Protein AF-A0A943ILW8-F1 (afdb_monomer_lite)

Sequence (195 aa):
MGNTMMNASYQVGTMAVWLGTFADPEEFYRYVQTCYCTLDEAELDPEYIFSPAEFEERLHKLFRPENGERPEEATLRRAFRTQYNAFEYDFGLLFDEDFAVCDYCMEPTEDLSLLLEEWPELLEPVRRLVQEQNFQEPVNCIFAVPSCMYTGPVRISNPQGGTLWFVGNMKEGAFSDSVAEDYNIKSAELAETAE

Radius of gyration: 16.6 Å; chains: 1; bounding box: 39×43×42 Å

Foldseek 3Di:
DPDQLFQKDFAFQKKWKKFKAFQDVLQVCLQADKAFEDPDPVPDDPRHYDHPVVLVVVVVVLLDPVCCPRSLSQLQVLLSDGMHHSVCSLLRADFDSVLKDKFFDNDFAPQCCRGCVVPPVCRVFVVVLCVVLVPDGGGGMMIMQASIFGRGPDQWDDGPRIIMGRSGMTGDRPSGDPVRSVRRVCSSVSSVPRD

pLDDT: mean 91.29, std 9.56, range [36.31, 98.5]

Secondary structure (DSSP, 8-state):
-----SSEEEEEEEEEEEEEEES-HHHHHHHHSEEEE-S-GGG-BTTTEE-HHHHHHHHHHHS-GGGTT-TTHHHHHHHTTSEEEHHHHHHT----GGG-EEEEEEEEES-HHHHSSS-GGGHHHHHHHHHHTT----EEEEEEEEEEEE--S--EE--TTEEEEEEEEEE--SS--HHHHHHHHHHHHHHHH--

Structure (mmCIF, N/CA/C/O backbone):
data_AF-A0A943ILW8-F1
#
_entry.id   AF-A0A943ILW8-F1
#
loop_
_atom_site.group_PDB
_atom_site.id
_atom_site.type_symbol
_atom_site.label_atom_id
_atom_site.label_alt_id
_atom_site.label_comp_id
_atom_site.label_asym_id
_atom_site.label_entity_id
_atom_site.label_seq_id
_atom_site.pdbx_PDB_ins_code
_atom_site.Cartn_x
_atom_site.Cartn_y
_atom_site.Cartn_z
_atom_site.occupancy
_atom_site.B_iso_or_equiv
_atom_site.auth_seq_id
_atom_site.auth_comp_id
_atom_site.auth_asym_id
_atom_site.auth_atom_id
_atom_site.pdbx_PDB_model_num
ATOM 1 N N . MET A 1 1 ? 7.146 27.010 -3.677 1.00 40.19 1 MET A N 1
ATOM 2 C CA . MET A 1 1 ? 5.795 26.505 -3.361 1.0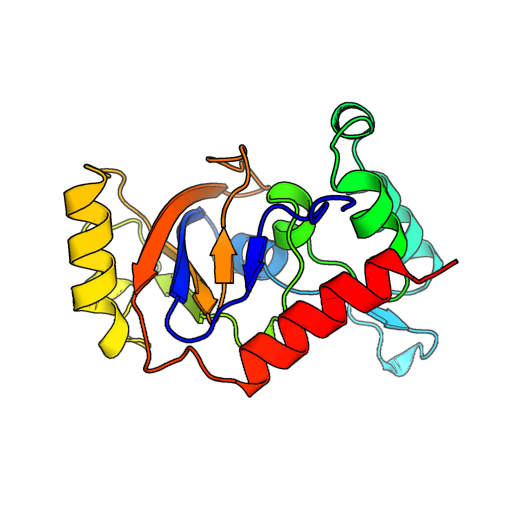0 40.19 1 MET A CA 1
ATOM 3 C C . MET A 1 1 ? 5.225 25.874 -4.623 1.00 40.19 1 MET A C 1
ATOM 5 O O . MET A 1 1 ? 4.441 26.502 -5.319 1.00 40.19 1 MET A O 1
ATOM 9 N N . GLY A 1 2 ? 5.704 24.678 -4.957 1.00 36.31 2 GLY A N 1
ATOM 10 C CA . GLY A 1 2 ? 4.935 23.694 -5.711 1.00 36.31 2 GLY A CA 1
ATOM 11 C C . GLY A 1 2 ? 4.593 22.636 -4.676 1.00 36.31 2 GLY A C 1
ATOM 12 O O . GLY A 1 2 ? 5.504 22.143 -4.018 1.00 36.31 2 GLY A O 1
ATOM 13 N N . ASN A 1 3 ? 3.306 22.464 -4.400 1.00 42.25 3 ASN A N 1
ATOM 14 C CA . ASN A 1 3 ? 2.816 21.505 -3.420 1.00 42.25 3 ASN A CA 1
ATOM 15 C C . ASN A 1 3 ? 3.283 20.099 -3.802 1.00 42.25 3 ASN A C 1
ATOM 17 O O . ASN A 1 3 ? 3.280 19.763 -4.984 1.00 42.25 3 ASN A O 1
ATOM 21 N N . THR A 1 4 ? 3.630 19.319 -2.786 1.00 50.22 4 THR A N 1
ATOM 22 C CA . THR A 1 4 ? 3.784 17.864 -2.797 1.00 50.22 4 THR A CA 1
ATOM 23 C C . THR A 1 4 ? 2.802 17.237 -3.795 1.00 50.22 4 THR A C 1
ATOM 25 O O . THR A 1 4 ? 1.593 17.401 -3.627 1.00 50.22 4 THR A O 1
ATOM 28 N N . MET A 1 5 ? 3.294 16.597 -4.865 1.00 72.31 5 MET A N 1
ATOM 29 C CA . MET A 1 5 ? 2.425 15.983 -5.889 1.00 72.31 5 MET A CA 1
ATOM 30 C C . MET A 1 5 ? 2.021 14.544 -5.555 1.00 72.31 5 MET A C 1
ATOM 32 O O . MET A 1 5 ? 1.288 13.941 -6.325 1.00 72.31 5 MET A O 1
ATOM 36 N N . MET A 1 6 ? 2.465 14.002 -4.421 1.00 88.12 6 MET A N 1
ATOM 37 C CA . MET A 1 6 ? 2.035 12.690 -3.935 1.00 88.12 6 MET A CA 1
ATOM 38 C C . MET A 1 6 ? 0.868 12.829 -2.958 1.00 88.12 6 MET A C 1
ATOM 40 O O . MET A 1 6 ? 0.769 13.803 -2.210 1.00 88.12 6 MET A O 1
ATOM 44 N N . ASN A 1 7 ? 0.020 11.808 -2.905 1.00 92.69 7 ASN A N 1
ATOM 45 C CA . ASN A 1 7 ? -1.138 11.719 -2.017 1.00 92.69 7 ASN A CA 1
ATOM 46 C C . ASN A 1 7 ? -0.762 11.354 -0.567 1.00 92.69 7 ASN A C 1
ATOM 48 O O . ASN A 1 7 ? -1.547 10.722 0.144 1.00 92.69 7 ASN A O 1
ATOM 52 N N . ALA A 1 8 ? 0.436 11.728 -0.118 1.00 92.12 8 ALA A N 1
ATOM 53 C CA . ALA A 1 8 ? 0.937 11.428 1.212 1.00 92.12 8 ALA A CA 1
ATOM 54 C C . ALA A 1 8 ? 1.773 12.579 1.784 1.00 92.12 8 ALA A C 1
ATOM 56 O O . ALA A 1 8 ? 2.459 13.310 1.071 1.00 92.12 8 ALA A O 1
ATOM 57 N N . SER A 1 9 ? 1.708 12.718 3.105 1.00 90.81 9 SER A N 1
ATOM 58 C CA . SER A 1 9 ? 2.603 13.543 3.912 1.00 90.81 9 SER A CA 1
ATOM 59 C C . SER A 1 9 ? 3.332 12.623 4.879 1.00 90.81 9 SER A C 1
ATOM 61 O O . SER A 1 9 ? 2.693 12.024 5.741 1.00 90.81 9 SER A O 1
ATOM 63 N N . TYR A 1 10 ? 4.650 12.518 4.757 1.00 90.00 10 TYR A N 1
ATOM 64 C CA . TYR A 1 10 ? 5.441 11.638 5.613 1.00 90.00 10 TYR A CA 1
ATOM 65 C C . TYR A 1 10 ? 5.810 12.351 6.906 1.00 90.00 10 TYR A C 1
ATOM 67 O O . TYR A 1 10 ? 6.309 13.476 6.879 1.00 90.00 10 TYR A O 1
ATOM 75 N N . GLN A 1 11 ? 5.466 11.726 8.027 1.00 87.25 11 GLN A N 1
ATOM 76 C CA . GLN A 1 11 ? 5.709 12.270 9.354 1.00 87.25 11 GLN A CA 1
ATOM 77 C C . GLN A 1 11 ? 5.788 11.146 10.386 1.00 87.25 11 GLN A C 1
ATOM 79 O O . GLN A 1 11 ? 4.849 10.356 10.519 1.00 87.25 11 GLN A O 1
ATOM 84 N N . VAL A 1 12 ? 6.850 11.137 11.193 1.00 90.19 12 VAL A N 1
ATOM 85 C CA . VAL A 1 12 ? 6.952 10.235 12.354 1.00 90.19 12 VAL A CA 1
ATOM 86 C C . VAL A 1 12 ? 5.743 10.377 13.276 1.00 90.19 12 VAL A C 1
ATOM 88 O O . VAL A 1 12 ? 5.254 11.475 13.560 1.00 90.19 12 VAL A O 1
ATOM 91 N N . GLY A 1 13 ? 5.287 9.246 13.806 1.00 90.88 13 GLY A N 1
ATOM 92 C CA . GLY A 1 13 ? 4.161 9.201 14.730 1.00 90.88 13 GLY A CA 1
ATOM 93 C C . GLY A 1 13 ? 2.798 9.107 14.039 1.00 90.88 13 GLY A C 1
ATOM 94 O O . GLY A 1 13 ? 1.774 9.236 14.718 1.00 90.88 13 GLY A O 1
ATOM 95 N N . THR A 1 14 ? 2.766 8.950 12.711 1.00 93.06 14 THR A N 1
ATOM 96 C CA . THR A 1 14 ? 1.539 8.811 11.917 1.00 93.06 14 THR A CA 1
ATOM 97 C C . THR A 1 14 ? 1.567 7.542 11.084 1.00 93.06 14 THR A C 1
ATOM 99 O O . THR A 1 14 ? 2.605 7.178 10.548 1.00 93.06 14 THR A O 1
ATOM 102 N N . MET A 1 15 ? 0.422 6.879 10.968 1.00 95.62 15 MET A N 1
ATOM 103 C CA . MET A 1 15 ? 0.255 5.684 10.150 1.00 95.62 15 MET A CA 1
ATOM 104 C C . MET A 1 15 ? -1.041 5.785 9.353 1.00 95.62 15 MET A C 1
ATOM 106 O O . MET A 1 15 ? -2.095 6.112 9.909 1.00 95.62 15 MET A O 1
ATOM 110 N N . ALA A 1 16 ? -0.965 5.480 8.063 1.00 97.25 16 ALA A N 1
ATOM 111 C CA . ALA A 1 16 ? -2.114 5.358 7.180 1.00 97.25 16 ALA A CA 1
ATOM 112 C C . ALA A 1 16 ? -2.554 3.891 7.134 1.00 97.25 16 ALA A C 1
ATOM 114 O O . ALA A 1 16 ? -1.708 3.010 6.996 1.00 97.25 16 ALA A O 1
ATOM 115 N N . VAL A 1 17 ? -3.856 3.629 7.278 1.00 98.12 17 VAL A N 1
ATOM 116 C CA . VAL A 1 17 ? -4.403 2.272 7.419 1.00 98.12 17 VAL A CA 1
ATOM 117 C C . VAL A 1 17 ? -5.431 1.981 6.337 1.00 98.12 17 VAL A C 1
ATOM 119 O O . VAL A 1 17 ? -6.395 2.731 6.138 1.00 98.12 17 VAL A O 1
ATOM 122 N N . TRP A 1 18 ? -5.251 0.828 5.708 1.00 98.50 18 TRP A N 1
ATOM 123 C CA . TRP A 1 18 ? -6.174 0.217 4.778 1.00 98.50 18 TRP A CA 1
ATOM 124 C C . TRP A 1 18 ? -6.614 -1.146 5.295 1.00 98.50 18 TRP A C 1
ATOM 126 O O . TRP A 1 18 ? -5.797 -1.934 5.764 1.00 98.50 18 TRP A O 1
ATOM 136 N N . LEU A 1 19 ? -7.905 -1.432 5.179 1.00 98.44 19 LEU A N 1
ATOM 137 C CA . LEU A 1 19 ? -8.467 -2.753 5.449 1.00 98.44 19 LEU A CA 1
ATOM 138 C C . LEU A 1 19 ? -9.114 -3.275 4.176 1.00 98.44 19 LEU A C 1
ATOM 140 O O . LEU A 1 19 ? -9.544 -2.480 3.340 1.00 98.44 19 LEU A O 1
ATOM 144 N N . GLY A 1 20 ? -9.189 -4.588 4.010 1.00 97.94 20 GLY A N 1
ATOM 145 C CA . GLY A 1 20 ? -9.725 -5.162 2.786 1.00 97.94 20 GLY A CA 1
ATOM 146 C C . GLY A 1 20 ? -10.279 -6.559 2.917 1.00 97.94 20 GLY A C 1
ATOM 147 O O . GLY A 1 20 ? -10.207 -7.206 3.962 1.00 97.94 20 GLY A O 1
ATOM 148 N N . THR A 1 21 ? -10.835 -6.994 1.797 1.00 97.88 21 THR A N 1
ATOM 149 C CA . THR A 1 21 ? -11.393 -8.322 1.606 1.00 97.88 21 THR A CA 1
ATOM 150 C C . THR A 1 21 ? -10.815 -8.894 0.323 1.00 97.88 21 THR A C 1
ATOM 152 O O . THR A 1 21 ? -11.085 -8.362 -0.753 1.00 97.88 21 THR A O 1
ATOM 155 N N . PHE A 1 22 ? -10.047 -9.973 0.428 1.00 97.75 22 PHE A N 1
ATOM 156 C CA . PHE A 1 22 ? -9.533 -10.737 -0.709 1.00 97.75 22 PHE A CA 1
ATOM 157 C C . PHE A 1 22 ? -9.963 -12.193 -0.593 1.00 97.75 22 PHE A C 1
ATOM 159 O O . PHE A 1 22 ? -10.031 -12.733 0.505 1.00 97.75 22 PHE A O 1
ATOM 166 N N . ALA A 1 23 ? -10.285 -12.834 -1.714 1.00 94.38 23 ALA A N 1
ATOM 167 C CA . ALA A 1 23 ? -10.649 -14.252 -1.700 1.00 94.38 23 ALA A CA 1
ATOM 168 C C . ALA A 1 23 ? -9.429 -15.168 -1.498 1.00 94.38 23 ALA A C 1
ATOM 170 O O . ALA A 1 23 ? -9.563 -16.260 -0.946 1.00 94.38 23 ALA A O 1
ATOM 171 N N . ASP A 1 24 ? -8.265 -14.719 -1.963 1.00 94.88 24 ASP A N 1
ATOM 172 C CA . ASP A 1 24 ? -7.006 -15.452 -1.943 1.00 94.88 24 ASP A CA 1
ATOM 173 C C . ASP A 1 24 ? -5.902 -14.563 -1.337 1.00 94.88 24 ASP A C 1
ATOM 175 O O . ASP A 1 24 ? -5.701 -13.442 -1.829 1.00 94.88 24 ASP A O 1
ATOM 179 N N . PRO A 1 25 ? -5.175 -15.019 -0.295 1.00 95.00 25 PRO A N 1
ATOM 180 C CA . PRO A 1 25 ? -4.031 -14.282 0.239 1.00 95.00 25 PRO A CA 1
ATOM 181 C C . PRO A 1 25 ? -2.989 -13.947 -0.831 1.00 95.00 25 PRO A C 1
ATOM 183 O O . PRO A 1 25 ? -2.403 -12.867 -0.789 1.00 95.00 25 PRO A O 1
ATOM 186 N N . GLU A 1 26 ? -2.765 -14.823 -1.815 1.00 94.62 26 GLU A N 1
ATOM 187 C CA . GLU A 1 26 ? -1.774 -14.578 -2.867 1.00 94.62 26 GLU A CA 1
ATOM 188 C C . GLU A 1 26 ? -2.155 -13.378 -3.745 1.00 94.62 26 GLU A C 1
ATOM 190 O O . GLU A 1 26 ? -1.282 -12.639 -4.199 1.00 94.62 26 GLU A O 1
ATOM 195 N N . GLU A 1 27 ? -3.451 -13.141 -3.977 1.00 95.12 27 GLU A N 1
ATOM 196 C CA . GLU A 1 27 ? -3.917 -11.964 -4.719 1.00 95.12 27 GLU A CA 1
ATOM 197 C C . GLU A 1 27 ? -3.699 -10.672 -3.921 1.00 95.12 27 GLU A C 1
ATOM 199 O O . GLU A 1 27 ? -3.313 -9.655 -4.505 1.00 95.12 27 GLU A O 1
ATOM 204 N N . PHE A 1 28 ? -3.871 -10.720 -2.596 1.00 96.81 28 PHE A N 1
ATOM 205 C CA . PHE A 1 28 ? -3.569 -9.593 -1.716 1.00 96.81 28 PHE A CA 1
ATOM 206 C C . PHE A 1 28 ? -2.070 -9.278 -1.690 1.00 96.81 28 PHE A C 1
ATOM 208 O O . PHE A 1 28 ? -1.683 -8.147 -1.988 1.00 96.81 28 PHE A O 1
ATOM 215 N N . TYR A 1 29 ? -1.224 -10.271 -1.399 1.00 95.12 29 TYR A N 1
ATOM 216 C CA . TYR A 1 29 ? 0.223 -10.064 -1.315 1.00 95.12 29 TYR A CA 1
ATOM 217 C C . TYR A 1 29 ? 0.804 -9.590 -2.647 1.00 95.12 29 TYR A C 1
ATOM 219 O O . TYR A 1 29 ? 1.560 -8.624 -2.666 1.00 95.12 29 TYR A O 1
ATOM 227 N N . ARG A 1 30 ? 0.361 -10.154 -3.777 1.00 94.00 30 ARG A N 1
ATOM 228 C CA . ARG A 1 30 ? 0.777 -9.693 -5.111 1.00 94.00 30 ARG A CA 1
ATOM 229 C C . ARG A 1 30 ? 0.383 -8.241 -5.395 1.00 94.00 30 ARG A C 1
ATOM 231 O O . ARG A 1 30 ? 1.068 -7.562 -6.153 1.00 94.00 30 ARG A O 1
ATOM 238 N N . TYR A 1 31 ? -0.730 -7.763 -4.838 1.00 95.88 31 TYR A N 1
ATOM 239 C CA . TYR A 1 31 ? -1.174 -6.382 -5.030 1.00 95.88 31 TYR A CA 1
ATOM 240 C C . TYR A 1 31 ? -0.323 -5.373 -4.248 1.00 95.88 31 TYR A C 1
ATOM 242 O O . TYR A 1 31 ? -0.063 -4.278 -4.752 1.00 95.88 31 TYR A O 1
ATOM 250 N N . VAL A 1 32 ? 0.109 -5.732 -3.037 1.00 95.25 32 VAL A N 1
ATOM 251 C CA . VAL A 1 32 ? 0.882 -4.838 -2.158 1.00 95.25 32 VAL A CA 1
ATOM 252 C C . VAL A 1 32 ? 2.396 -5.014 -2.268 1.00 95.25 32 VAL A C 1
ATOM 254 O O . VAL A 1 32 ? 3.124 -4.201 -1.708 1.00 95.25 32 VAL A O 1
ATOM 257 N N . GLN A 1 33 ? 2.867 -6.037 -2.981 1.00 94.06 33 GLN A N 1
ATOM 258 C CA . GLN A 1 33 ? 4.285 -6.317 -3.189 1.00 94.06 33 GLN A CA 1
ATOM 259 C C . GLN A 1 33 ? 4.908 -5.443 -4.284 1.00 94.06 33 GLN A C 1
ATOM 261 O O . GLN A 1 33 ? 4.307 -5.167 -5.329 1.00 94.06 33 GLN A O 1
ATOM 266 N N . THR A 1 34 ? 6.165 -5.068 -4.071 1.00 95.06 34 THR A N 1
ATOM 267 C CA . THR A 1 34 ? 7.011 -4.406 -5.056 1.00 95.06 34 THR A CA 1
ATOM 268 C C . THR A 1 34 ? 7.582 -5.420 -6.036 1.00 95.06 34 THR A C 1
ATOM 270 O O . THR A 1 34 ? 8.169 -6.441 -5.686 1.00 95.06 34 THR A O 1
ATOM 273 N N . CYS A 1 35 ? 7.395 -5.117 -7.312 1.00 95.94 35 CYS A N 1
ATOM 274 C CA . CYS A 1 35 ? 7.935 -5.863 -8.433 1.00 95.94 35 CYS A CA 1
ATOM 275 C C . CYS A 1 35 ? 9.207 -5.188 -8.941 1.00 95.94 35 CYS A C 1
ATOM 277 O O . CYS A 1 35 ? 9.239 -3.963 -9.045 1.00 95.94 35 CYS A O 1
ATOM 279 N N . TYR A 1 36 ? 10.206 -5.963 -9.358 1.00 96.12 36 TYR A N 1
ATOM 280 C CA . TYR A 1 36 ? 11.518 -5.473 -9.781 1.00 96.12 36 TYR A CA 1
ATOM 281 C C . TYR A 1 36 ? 11.845 -5.838 -11.231 1.00 96.12 36 TYR A C 1
ATOM 283 O O . TYR A 1 36 ? 11.337 -6.810 -11.788 1.00 96.12 36 TYR A O 1
ATOM 291 N N . CYS A 1 37 ? 12.722 -5.050 -11.845 1.00 96.31 37 CYS A N 1
ATOM 292 C CA . CYS A 1 37 ? 13.316 -5.296 -13.153 1.00 96.31 37 CYS A CA 1
ATOM 293 C C . CYS A 1 37 ? 14.792 -5.672 -12.978 1.00 96.31 37 CYS A C 1
ATOM 295 O O . CYS A 1 37 ? 15.546 -4.905 -12.377 1.00 96.31 37 CYS A O 1
ATOM 297 N N . THR A 1 38 ? 15.224 -6.806 -13.535 1.00 95.12 38 THR A N 1
ATOM 298 C CA . THR A 1 38 ? 16.635 -7.238 -13.505 1.00 95.12 38 THR A CA 1
ATOM 299 C C . THR A 1 38 ? 17.152 -7.598 -14.898 1.00 95.12 38 THR A C 1
ATOM 301 O O . THR A 1 38 ? 16.398 -7.975 -15.797 1.00 95.12 38 THR A O 1
ATOM 304 N N . LEU A 1 39 ? 18.468 -7.469 -15.083 1.00 94.44 39 LEU A N 1
ATOM 305 C CA . LEU A 1 39 ? 19.186 -7.985 -16.254 1.00 94.44 39 LEU A CA 1
ATOM 306 C C . LEU A 1 39 ? 19.813 -9.362 -15.990 1.00 94.44 39 LEU A C 1
ATOM 308 O O . LEU A 1 39 ? 20.320 -9.972 -16.931 1.00 94.44 39 LEU A O 1
ATOM 312 N N . ASP A 1 40 ? 19.813 -9.833 -14.740 1.00 94.62 40 ASP A N 1
ATOM 313 C CA . ASP A 1 40 ? 20.331 -11.150 -14.382 1.00 94.62 40 ASP A CA 1
ATOM 314 C C . ASP A 1 40 ? 19.234 -12.211 -14.530 1.00 94.62 40 ASP A C 1
ATOM 316 O O . ASP A 1 40 ? 18.282 -12.269 -13.755 1.00 94.62 40 ASP A O 1
ATOM 320 N N . GLU A 1 41 ? 19.375 -13.081 -15.531 1.00 91.69 41 GLU A N 1
ATOM 321 C CA . GLU A 1 41 ? 18.424 -14.169 -15.782 1.00 91.69 41 GLU A CA 1
ATOM 322 C C . GLU A 1 41 ? 18.303 -15.148 -14.602 1.00 91.69 41 GLU A C 1
ATOM 324 O O . GLU A 1 41 ? 17.280 -15.820 -14.479 1.00 91.69 41 GLU A O 1
ATOM 329 N N . ALA A 1 42 ? 19.319 -15.242 -13.735 1.00 94.56 42 ALA A N 1
ATOM 330 C CA . ALA A 1 42 ? 19.294 -16.124 -12.570 1.00 94.56 42 ALA A CA 1
ATOM 331 C C . ALA A 1 42 ? 18.438 -15.585 -11.413 1.00 94.56 42 ALA A C 1
ATOM 333 O O . ALA A 1 42 ? 18.058 -16.361 -10.537 1.00 94.56 42 ALA A O 1
ATOM 334 N N . GLU A 1 43 ? 18.147 -14.283 -11.406 1.00 93.69 43 GLU A N 1
ATOM 335 C CA . GLU A 1 43 ? 17.314 -13.624 -10.393 1.00 93.69 43 GLU A CA 1
ATOM 336 C C . GLU A 1 43 ? 15.841 -13.537 -10.808 1.00 93.69 43 GLU A C 1
ATOM 338 O O . GLU A 1 43 ? 15.016 -13.102 -10.010 1.00 93.69 43 GLU A O 1
ATOM 343 N N . LEU A 1 44 ? 15.500 -13.932 -12.042 1.00 94.00 44 LEU A N 1
ATOM 344 C CA . LEU A 1 44 ? 14.129 -13.866 -12.537 1.00 94.00 44 LEU A CA 1
ATOM 345 C C . LEU A 1 44 ? 13.184 -14.702 -11.678 1.00 94.00 44 LEU A C 1
ATOM 347 O O . LEU A 1 44 ? 13.411 -15.889 -11.434 1.00 94.00 44 LEU A O 1
ATOM 351 N N . ASP A 1 45 ? 12.072 -14.077 -11.323 1.00 94.31 45 ASP A N 1
ATOM 352 C CA . ASP A 1 45 ? 10.974 -14.680 -10.599 1.00 94.31 45 ASP A CA 1
ATOM 353 C C . ASP A 1 45 ? 9.655 -14.312 -11.305 1.00 94.31 45 ASP A C 1
ATOM 355 O O . ASP A 1 45 ? 9.375 -13.127 -11.513 1.00 94.31 45 ASP A O 1
ATOM 359 N N . PRO A 1 46 ? 8.830 -15.298 -11.701 1.00 89.94 46 PRO A N 1
ATOM 360 C CA . PRO A 1 46 ? 7.602 -15.049 -12.457 1.00 89.94 46 PRO A CA 1
ATOM 361 C C . PRO A 1 46 ? 6.539 -14.251 -11.684 1.00 89.94 46 PRO A C 1
ATOM 363 O O . PRO A 1 46 ? 5.553 -13.808 -12.287 1.00 89.94 46 PRO A O 1
ATOM 366 N N . GLU A 1 47 ? 6.706 -14.072 -10.376 1.00 89.12 47 GLU A N 1
ATOM 367 C CA . GLU A 1 47 ? 5.776 -13.357 -9.514 1.00 89.12 47 GLU A CA 1
ATOM 368 C C . GLU A 1 47 ? 6.230 -11.929 -9.208 1.00 89.12 47 GLU A C 1
ATOM 370 O O . GLU A 1 47 ? 5.373 -11.042 -9.220 1.00 89.12 47 GLU A O 1
ATOM 375 N N . TYR A 1 48 ? 7.531 -11.682 -8.999 1.00 91.88 48 TYR A N 1
ATOM 376 C CA . TYR A 1 48 ? 8.013 -10.366 -8.543 1.00 91.88 48 TYR A CA 1
ATOM 377 C C . TYR A 1 48 ? 9.329 -9.850 -9.163 1.00 91.88 48 TYR A C 1
ATOM 379 O O . TYR A 1 48 ? 9.652 -8.683 -8.941 1.00 91.88 48 TYR A O 1
ATOM 387 N N . ILE A 1 49 ? 10.080 -10.616 -9.972 1.00 96.19 49 ILE A N 1
ATOM 388 C CA . ILE A 1 49 ? 11.329 -10.134 -10.614 1.00 96.19 49 ILE A CA 1
ATOM 389 C C . ILE A 1 49 ? 11.320 -10.428 -12.115 1.00 96.19 49 ILE A C 1
ATOM 391 O O . ILE A 1 49 ? 11.506 -11.557 -12.562 1.00 96.19 49 ILE A O 1
ATOM 395 N N . PHE A 1 50 ? 11.175 -9.383 -12.922 1.00 96.88 50 PHE A N 1
ATOM 396 C CA . PHE A 1 50 ? 10.903 -9.507 -14.349 1.00 96.88 50 PHE A CA 1
ATOM 397 C C . PHE A 1 50 ? 12.083 -9.105 -15.229 1.00 96.88 50 PHE A C 1
ATOM 399 O O . PHE A 1 50 ? 12.896 -8.240 -14.893 1.00 96.88 50 PHE A O 1
ATOM 406 N N . SER A 1 51 ? 12.113 -9.693 -16.427 1.00 96.75 51 SER A N 1
ATOM 407 C CA . SER A 1 51 ? 12.964 -9.202 -17.512 1.00 96.75 51 SER A CA 1
ATOM 408 C C . SER A 1 51 ? 12.503 -7.805 -17.959 1.00 96.75 51 SER A C 1
ATOM 410 O O . SER A 1 51 ? 11.316 -7.492 -17.824 1.00 96.75 51 SER A O 1
ATOM 412 N N . PRO A 1 52 ? 13.366 -6.977 -18.578 1.00 96.62 52 PRO A N 1
ATOM 413 C CA . PRO A 1 52 ? 12.985 -5.621 -18.978 1.00 96.62 52 PRO A CA 1
ATOM 414 C C . PRO A 1 52 ? 11.763 -5.557 -19.899 1.00 96.62 52 PRO A C 1
ATOM 416 O O . PRO A 1 52 ? 10.929 -4.669 -19.749 1.00 96.62 52 PRO A O 1
ATOM 419 N N . ALA A 1 53 ? 11.629 -6.516 -20.820 1.00 95.50 53 ALA A N 1
ATOM 420 C CA . ALA A 1 53 ? 10.502 -6.565 -21.749 1.00 95.50 53 ALA A CA 1
ATOM 421 C C . ALA A 1 53 ? 9.175 -6.882 -21.038 1.00 95.50 53 ALA A C 1
ATOM 423 O O . ALA A 1 53 ? 8.159 -6.249 -21.314 1.00 95.50 53 ALA A O 1
ATOM 424 N N . GLU A 1 54 ? 9.183 -7.839 -20.104 1.00 96.31 54 GLU A N 1
ATOM 425 C CA . GLU A 1 54 ? 7.992 -8.167 -19.313 1.00 96.31 54 GLU A CA 1
ATOM 426 C C . GLU A 1 54 ? 7.642 -7.037 -18.335 1.00 96.31 54 GLU A C 1
ATOM 428 O O . GLU A 1 54 ? 6.471 -6.689 -18.178 1.00 96.31 54 GLU A O 1
ATOM 433 N N . PHE A 1 55 ? 8.653 -6.426 -17.715 1.00 96.81 55 PHE A N 1
ATOM 434 C CA . PHE A 1 55 ? 8.477 -5.294 -16.814 1.00 96.81 55 PHE A CA 1
ATOM 435 C C . PHE A 1 55 ? 7.814 -4.103 -17.525 1.00 96.81 55 PHE A C 1
ATOM 437 O O . PHE A 1 55 ? 6.843 -3.544 -17.017 1.00 96.81 55 PHE A O 1
ATOM 444 N N . GLU A 1 56 ? 8.270 -3.757 -18.734 1.00 95.50 56 GLU A N 1
ATOM 445 C CA . GLU A 1 56 ? 7.666 -2.703 -19.561 1.00 95.50 56 GLU A CA 1
ATOM 446 C C . GLU A 1 56 ? 6.206 -3.025 -19.929 1.00 95.50 56 GLU A C 1
ATOM 448 O O . GLU A 1 56 ? 5.330 -2.163 -19.815 1.00 95.50 56 GLU A O 1
ATOM 453 N N . GLU A 1 57 ? 5.901 -4.276 -20.298 1.00 95.62 57 GLU A N 1
ATOM 454 C CA . GLU A 1 57 ? 4.523 -4.703 -20.572 1.00 95.62 57 GLU A CA 1
ATOM 455 C C . GLU A 1 57 ? 3.619 -4.550 -19.336 1.00 95.62 57 GLU A C 1
ATOM 457 O O . GLU A 1 57 ? 2.479 -4.082 -19.441 1.00 95.62 57 GLU A O 1
ATOM 462 N N . ARG A 1 58 ? 4.117 -4.926 -18.154 1.00 95.19 58 ARG A N 1
ATOM 463 C CA . ARG A 1 58 ? 3.386 -4.804 -16.886 1.00 95.19 58 ARG A CA 1
ATOM 464 C C . ARG A 1 58 ? 3.161 -3.344 -16.501 1.00 95.19 58 ARG A C 1
ATOM 466 O O . ARG A 1 58 ? 2.029 -2.988 -16.173 1.00 95.19 58 ARG A O 1
ATOM 473 N N . LEU A 1 59 ? 4.169 -2.482 -16.641 1.00 95.31 59 LEU A N 1
ATOM 474 C CA . LEU A 1 59 ? 4.012 -1.040 -16.434 1.00 95.31 59 LEU A CA 1
ATOM 475 C C . LEU A 1 59 ? 2.968 -0.432 -17.373 1.00 95.31 59 LEU A C 1
ATOM 477 O O . LEU A 1 59 ? 2.147 0.372 -16.935 1.00 95.31 59 LEU A O 1
ATOM 481 N N . HIS A 1 60 ? 2.944 -0.831 -18.646 1.00 93.50 60 HIS A N 1
ATOM 482 C CA . HIS A 1 60 ? 1.923 -0.366 -19.586 1.00 93.50 60 HIS A CA 1
ATOM 483 C C . HIS A 1 60 ? 0.499 -0.754 -19.175 1.00 93.50 60 HIS A C 1
ATOM 485 O O . HIS A 1 60 ? -0.428 0.014 -19.426 1.00 93.50 60 HIS A O 1
ATOM 491 N N . LYS A 1 61 ? 0.315 -1.921 -18.545 1.00 93.31 61 LYS A N 1
ATOM 492 C CA . LYS A 1 61 ? -0.986 -2.348 -18.004 1.00 93.31 61 LYS A CA 1
ATOM 493 C C . LYS A 1 61 ? -1.346 -1.602 -16.721 1.00 93.31 61 LYS A C 1
ATOM 495 O O . LYS A 1 61 ? -2.517 -1.286 -16.523 1.00 93.31 61 LYS A O 1
ATOM 500 N N . LEU A 1 62 ? -0.356 -1.330 -15.870 1.00 94.69 62 LEU A N 1
ATOM 501 C CA . LEU A 1 62 ? -0.540 -0.589 -14.626 1.00 94.69 62 LEU A CA 1
ATOM 502 C C . LEU A 1 62 ? -0.968 0.857 -14.907 1.00 94.69 62 LEU A C 1
ATOM 504 O O . LEU A 1 62 ? -1.971 1.322 -14.371 1.00 94.69 62 LEU A O 1
ATOM 508 N N . PHE A 1 63 ? -0.247 1.550 -15.791 1.00 93.94 63 PHE A N 1
ATOM 509 C CA . PHE A 1 63 ? -0.499 2.944 -16.144 1.00 93.94 63 PHE A CA 1
ATOM 510 C C . PHE A 1 63 ? -1.708 3.107 -17.072 1.00 93.94 63 PHE A C 1
ATOM 512 O O . PHE A 1 63 ? -1.591 3.174 -18.299 1.00 93.94 63 PHE A O 1
ATOM 519 N N . ARG A 1 64 ? -2.882 3.225 -16.457 1.00 90.38 64 ARG A N 1
ATOM 520 C CA . ARG A 1 64 ? -4.173 3.344 -17.138 1.00 90.38 64 ARG A CA 1
ATOM 521 C C . ARG A 1 64 ? -4.358 4.728 -17.792 1.00 90.38 64 ARG A C 1
ATOM 523 O O . ARG A 1 64 ? -4.155 5.738 -17.115 1.00 90.38 64 ARG A O 1
ATOM 530 N N . PRO A 1 65 ? -4.792 4.826 -19.066 1.00 90.00 65 PRO A N 1
ATOM 531 C CA . PRO A 1 65 ? -4.992 6.112 -19.744 1.00 90.00 65 PRO A CA 1
ATOM 532 C C . PRO A 1 65 ? -5.936 7.076 -19.012 1.00 90.00 65 PRO A C 1
ATOM 534 O O . PRO A 1 65 ? -5.703 8.282 -19.011 1.00 90.00 65 PRO A O 1
ATOM 537 N N . GLU A 1 66 ? -6.975 6.557 -18.358 1.00 89.19 66 GLU A N 1
ATOM 538 C CA . GLU A 1 66 ? -7.937 7.337 -17.570 1.00 89.19 66 GLU A CA 1
ATOM 539 C C . GLU A 1 66 ? -7.322 8.039 -16.349 1.00 89.19 66 GLU A C 1
ATOM 541 O O . GLU A 1 66 ? -7.894 9.000 -15.841 1.00 89.19 66 GLU A O 1
ATOM 546 N N . ASN A 1 67 ? -6.147 7.597 -15.901 1.00 89.56 67 ASN A N 1
ATOM 547 C CA . ASN A 1 67 ? -5.414 8.192 -14.788 1.00 89.56 67 ASN A CA 1
ATOM 548 C C . ASN A 1 67 ? -4.387 9.240 -15.245 1.00 89.56 67 ASN A C 1
ATOM 550 O O . ASN A 1 67 ? -3.745 9.863 -14.405 1.00 89.56 67 ASN A O 1
ATOM 554 N N . GLY A 1 68 ? -4.250 9.476 -16.555 1.00 88.44 68 GLY A N 1
ATOM 555 C CA . GLY A 1 68 ? -3.201 10.326 -17.125 1.00 88.44 68 GLY A CA 1
ATOM 556 C C . GLY A 1 68 ? -3.199 11.785 -16.650 1.00 88.44 68 GLY A C 1
ATOM 557 O O . GLY A 1 68 ? -2.176 12.455 -16.760 1.00 88.44 68 GLY A O 1
ATOM 558 N N . GLU A 1 69 ? -4.323 12.281 -16.122 1.00 89.25 69 GLU A N 1
ATOM 559 C CA . GLU A 1 69 ? -4.459 13.648 -15.595 1.00 89.25 69 GLU A CA 1
ATOM 560 C C . GLU A 1 69 ? -4.320 13.738 -14.064 1.00 89.25 69 GLU A C 1
ATOM 562 O O . GLU A 1 69 ? -4.476 14.824 -13.499 1.00 89.25 69 GLU A O 1
ATOM 567 N N . ARG A 1 70 ? -4.038 12.625 -13.369 1.00 91.44 70 ARG A N 1
ATOM 568 C CA . ARG A 1 70 ? -3.813 12.649 -11.918 1.00 91.44 70 ARG A CA 1
ATOM 569 C C . ARG A 1 70 ? -2.562 13.484 -11.589 1.00 91.44 70 ARG A C 1
ATOM 571 O O . ARG A 1 70 ? -1.542 13.312 -12.260 1.00 91.44 70 ARG A O 1
ATOM 578 N N . PRO A 1 71 ? -2.598 14.359 -10.567 1.00 90.94 71 PRO A N 1
ATOM 579 C CA . PRO A 1 71 ? -1.442 15.172 -10.175 1.00 90.94 71 PRO A CA 1
ATOM 580 C C . PRO A 1 71 ? -0.156 14.364 -9.933 1.00 90.94 71 PRO A C 1
ATOM 582 O O . PRO A 1 71 ? 0.928 14.794 -10.318 1.00 90.94 71 PRO A O 1
ATOM 585 N N . GLU A 1 72 ? -0.288 13.180 -9.341 1.00 91.94 72 GLU A N 1
ATOM 586 C CA . GLU A 1 72 ? 0.801 12.271 -8.983 1.00 91.94 72 GLU A CA 1
ATOM 587 C C . GLU A 1 72 ? 1.359 11.456 -10.165 1.00 91.94 72 GLU A C 1
ATOM 589 O O . GLU A 1 72 ? 2.465 10.920 -10.077 1.00 91.94 72 GLU A O 1
ATOM 594 N N . GLU A 1 73 ? 0.632 11.365 -11.286 1.00 93.00 73 GLU A N 1
ATOM 595 C CA . GLU A 1 73 ? 0.916 10.435 -12.393 1.00 93.00 73 GLU A CA 1
ATOM 596 C C . GLU A 1 73 ? 2.332 10.625 -12.957 1.00 93.00 73 GLU A C 1
ATOM 598 O O . GLU A 1 73 ? 3.061 9.659 -13.191 1.00 93.00 73 GLU A O 1
ATOM 603 N N . ALA A 1 74 ? 2.755 11.877 -13.151 1.00 90.88 74 ALA A N 1
ATOM 604 C CA . ALA A 1 74 ? 4.081 12.190 -13.679 1.00 90.88 74 ALA A CA 1
ATOM 605 C C . ALA A 1 74 ? 5.208 11.781 -12.717 1.00 90.88 74 ALA A C 1
ATOM 607 O O . ALA A 1 74 ? 6.296 11.407 -13.157 1.00 90.88 74 ALA A O 1
ATOM 608 N N . THR A 1 75 ? 4.973 11.850 -11.408 1.00 92.06 75 THR A N 1
ATOM 609 C CA . THR A 1 75 ? 5.948 11.429 -10.396 1.00 92.06 75 THR A CA 1
ATOM 610 C C . THR A 1 75 ? 6.001 9.906 -10.300 1.00 92.06 75 THR A C 1
ATOM 612 O O . THR A 1 75 ? 7.093 9.348 -10.353 1.00 92.06 75 THR A O 1
ATOM 615 N N . LEU A 1 76 ? 4.856 9.218 -10.309 1.00 93.94 76 LEU A N 1
ATOM 616 C CA . LEU A 1 76 ? 4.800 7.749 -10.332 1.00 93.94 76 LEU A CA 1
ATOM 617 C C . LEU A 1 76 ? 5.501 7.161 -11.564 1.00 93.94 76 LEU A C 1
ATOM 619 O O . LEU A 1 76 ? 6.294 6.235 -11.439 1.00 93.94 76 LEU A O 1
ATOM 623 N N . ARG A 1 77 ? 5.298 7.737 -12.758 1.00 92.38 77 ARG A N 1
ATOM 624 C CA . ARG A 1 77 ? 6.001 7.306 -13.987 1.00 92.38 77 ARG A CA 1
ATOM 625 C C . ARG A 1 77 ? 7.516 7.435 -13.896 1.00 92.38 77 ARG A C 1
ATOM 627 O O . ARG A 1 77 ? 8.238 6.678 -14.537 1.00 92.38 77 ARG A O 1
ATOM 634 N N . ARG A 1 78 ? 8.003 8.418 -13.140 1.00 91.19 78 ARG A N 1
ATOM 635 C CA . ARG A 1 78 ? 9.437 8.619 -12.921 1.00 91.19 78 ARG A CA 1
ATOM 636 C C . ARG A 1 78 ? 9.991 7.679 -11.862 1.00 91.19 78 ARG A C 1
ATOM 638 O O . ARG A 1 78 ? 11.105 7.201 -12.046 1.00 91.19 78 ARG A O 1
ATOM 645 N N . ALA A 1 79 ? 9.216 7.393 -10.818 1.00 91.62 79 ALA A N 1
ATOM 646 C CA . ALA A 1 79 ? 9.561 6.404 -9.803 1.00 91.62 79 ALA A CA 1
ATOM 647 C C . ALA A 1 79 ? 9.631 4.988 -10.397 1.00 91.62 79 ALA A C 1
ATOM 649 O O . ALA A 1 79 ? 10.581 4.247 -10.145 1.00 91.62 79 ALA A O 1
ATOM 650 N N . PHE A 1 80 ? 8.659 4.626 -11.238 1.00 94.12 80 PHE A N 1
ATOM 651 C CA . PHE A 1 80 ? 8.498 3.264 -11.736 1.00 94.12 80 PHE A CA 1
ATOM 652 C C . PHE A 1 80 ? 9.366 2.975 -12.962 1.00 94.12 80 PHE A C 1
ATOM 654 O O . PHE A 1 80 ? 8.881 2.902 -14.091 1.00 94.12 80 PHE A O 1
ATOM 661 N N . ARG A 1 81 ? 10.678 2.837 -12.737 1.00 87.44 81 ARG A N 1
ATOM 662 C CA . ARG A 1 81 ? 11.676 2.536 -13.785 1.00 87.44 81 ARG A CA 1
ATOM 663 C C . ARG A 1 81 ? 12.342 1.176 -13.610 1.00 87.44 81 ARG A C 1
ATOM 665 O O . ARG A 1 81 ? 12.516 0.453 -14.585 1.00 87.44 81 ARG A O 1
ATOM 672 N N . THR A 1 82 ? 12.729 0.848 -12.382 1.00 89.69 82 THR A N 1
ATOM 673 C CA . THR A 1 82 ? 13.403 -0.416 -12.026 1.00 89.69 82 THR A CA 1
ATOM 674 C C . THR A 1 82 ? 12.597 -1.250 -11.044 1.00 89.69 82 THR A C 1
ATOM 676 O O . THR A 1 82 ? 12.912 -2.416 -10.838 1.00 89.69 82 THR A O 1
ATOM 679 N N . GLN A 1 83 ? 11.566 -0.655 -10.451 1.00 94.25 83 GLN A N 1
ATOM 680 C CA . GLN A 1 83 ? 10.598 -1.325 -9.603 1.00 94.25 83 GLN A CA 1
ATOM 681 C C . GLN A 1 83 ? 9.235 -0.639 -9.723 1.00 94.25 83 GLN A C 1
ATOM 683 O O . GLN A 1 83 ? 9.177 0.508 -10.166 1.00 94.25 83 GLN A O 1
ATOM 688 N N . TYR A 1 84 ? 8.154 -1.316 -9.360 1.00 95.81 84 TYR A N 1
ATOM 689 C CA . TYR A 1 84 ? 6.834 -0.704 -9.214 1.00 95.81 84 TYR A CA 1
ATOM 690 C C . TYR A 1 84 ? 6.021 -1.432 -8.153 1.00 95.81 84 TYR A C 1
ATOM 692 O O . TYR A 1 84 ? 6.237 -2.616 -7.909 1.00 95.81 84 TYR A O 1
ATOM 700 N N . ASN A 1 85 ? 5.022 -0.750 -7.605 1.00 96.31 85 ASN A N 1
ATOM 701 C CA . ASN A 1 85 ? 4.058 -1.340 -6.690 1.00 96.31 85 ASN A CA 1
ATOM 702 C C . ASN A 1 85 ? 2.635 -0.915 -7.099 1.00 96.31 85 ASN A C 1
ATOM 704 O O . ASN A 1 85 ? 2.367 0.257 -7.387 1.00 96.31 85 ASN A O 1
ATOM 708 N N . ALA A 1 86 ? 1.717 -1.880 -7.207 1.00 96.06 86 ALA A N 1
ATOM 709 C CA . ALA A 1 86 ? 0.367 -1.605 -7.699 1.00 96.06 86 ALA A CA 1
ATOM 710 C C . ALA A 1 86 ? -0.467 -0.807 -6.686 1.00 96.06 86 ALA A C 1
ATOM 712 O O . ALA A 1 86 ? -1.236 0.074 -7.080 1.00 96.06 86 ALA A O 1
ATOM 713 N N . PHE A 1 87 ? -0.269 -1.060 -5.392 1.00 97.25 87 PHE A N 1
ATOM 714 C CA . PHE A 1 87 ? -0.877 -0.279 -4.324 1.00 97.25 87 PHE A CA 1
ATOM 715 C C . PHE A 1 87 ? -0.379 1.179 -4.339 1.00 97.25 87 PHE A C 1
ATOM 717 O O . PHE A 1 87 ? -1.200 2.099 -4.265 1.00 97.25 87 PHE A O 1
ATOM 724 N N . GLU A 1 88 ? 0.931 1.410 -4.507 1.00 96.75 88 GLU A N 1
ATOM 725 C CA . GLU A 1 88 ? 1.499 2.764 -4.661 1.00 96.75 88 GLU A CA 1
ATOM 726 C C . GLU A 1 88 ? 0.821 3.529 -5.802 1.00 96.75 88 GLU A C 1
ATOM 728 O O . GLU A 1 88 ? 0.421 4.686 -5.639 1.00 96.75 88 GLU A O 1
ATOM 733 N N . TYR A 1 89 ? 0.632 2.863 -6.946 1.00 96.50 89 TYR A N 1
ATOM 734 C CA . TYR A 1 89 ? -0.034 3.445 -8.107 1.00 96.50 89 TYR A CA 1
ATOM 735 C C . TYR A 1 89 ? -1.494 3.814 -7.836 1.00 96.50 89 TYR A C 1
ATOM 737 O O . TYR A 1 89 ? -1.939 4.921 -8.153 1.00 96.50 89 TYR A O 1
ATOM 745 N N . ASP A 1 90 ? -2.260 2.880 -7.271 1.00 96.19 90 ASP A N 1
ATOM 746 C CA . ASP A 1 90 ? -3.699 3.050 -7.101 1.00 96.19 90 ASP A CA 1
ATOM 747 C C . ASP A 1 90 ? -4.028 4.178 -6.123 1.00 96.19 90 ASP A C 1
ATOM 749 O O . ASP A 1 90 ? -4.948 4.960 -6.393 1.00 96.19 90 ASP A O 1
ATOM 753 N N . PHE A 1 91 ? -3.254 4.308 -5.042 1.00 96.56 91 PHE A N 1
ATOM 754 C CA . PHE A 1 91 ? -3.445 5.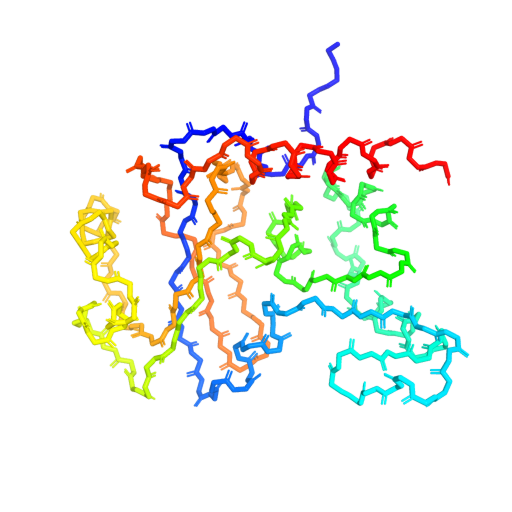359 -4.044 1.00 96.56 91 PHE A CA 1
ATOM 755 C C . PHE A 1 91 ? -2.634 6.627 -4.317 1.00 96.56 91 PHE A C 1
ATOM 757 O O . PHE A 1 91 ? -2.975 7.683 -3.778 1.00 96.56 91 PHE A O 1
ATOM 764 N N . GLY A 1 92 ? -1.626 6.573 -5.182 1.00 95.31 92 GLY A N 1
ATOM 765 C CA . GLY A 1 92 ? -0.839 7.729 -5.596 1.00 95.31 92 GLY A CA 1
ATOM 766 C C . GLY A 1 92 ? 0.181 8.192 -4.561 1.00 95.31 92 GLY A C 1
ATOM 767 O O . GLY A 1 92 ? 0.355 9.392 -4.351 1.00 95.31 92 GLY A O 1
ATOM 768 N N . LEU A 1 93 ? 0.824 7.250 -3.879 1.00 94.62 93 LEU A N 1
ATOM 769 C CA . LEU A 1 93 ? 1.845 7.506 -2.863 1.00 94.62 93 LEU A CA 1
ATOM 770 C C . LEU A 1 93 ? 3.062 6.617 -3.121 1.00 94.62 93 LEU A C 1
ATOM 772 O O . LEU A 1 93 ? 2.947 5.630 -3.835 1.00 94.62 93 LEU A O 1
ATOM 776 N N . LEU A 1 94 ? 4.208 6.979 -2.554 1.00 93.44 94 LEU A N 1
ATOM 777 C CA . LEU A 1 94 ? 5.413 6.145 -2.560 1.00 93.44 94 LEU A CA 1
ATOM 778 C C . LEU A 1 94 ? 5.773 5.770 -1.124 1.00 93.44 94 LEU A C 1
ATOM 780 O O . LEU A 1 94 ? 5.541 6.560 -0.209 1.00 93.44 94 LEU A O 1
ATOM 784 N N . PHE A 1 95 ? 6.309 4.588 -0.895 1.00 91.12 95 PHE A N 1
ATOM 785 C CA . PHE A 1 95 ? 6.791 4.175 0.416 1.00 91.12 95 PHE A CA 1
ATOM 786 C C . PHE A 1 95 ? 7.845 3.084 0.269 1.00 91.12 95 PHE A C 1
ATOM 788 O O . PHE A 1 95 ? 8.055 2.533 -0.806 1.00 91.12 95 PHE A O 1
ATOM 795 N N . ASP A 1 96 ? 8.539 2.805 1.359 1.00 86.75 96 ASP A N 1
ATOM 796 C CA . ASP A 1 96 ? 9.413 1.647 1.447 1.00 86.75 96 ASP A CA 1
ATOM 797 C C . ASP A 1 96 ? 8.635 0.470 2.054 1.00 86.75 96 ASP A C 1
ATOM 799 O O . ASP A 1 96 ? 8.151 0.543 3.189 1.00 86.75 96 ASP A O 1
ATOM 803 N N . GLU A 1 97 ? 8.456 -0.588 1.260 1.00 84.19 97 GLU A N 1
ATOM 804 C CA . GLU A 1 97 ? 7.651 -1.749 1.637 1.00 84.19 97 GLU A CA 1
ATOM 805 C C . GLU A 1 97 ? 8.216 -2.526 2.821 1.00 84.19 97 GLU A C 1
ATOM 807 O O . GLU A 1 97 ? 7.439 -3.144 3.547 1.00 84.19 97 G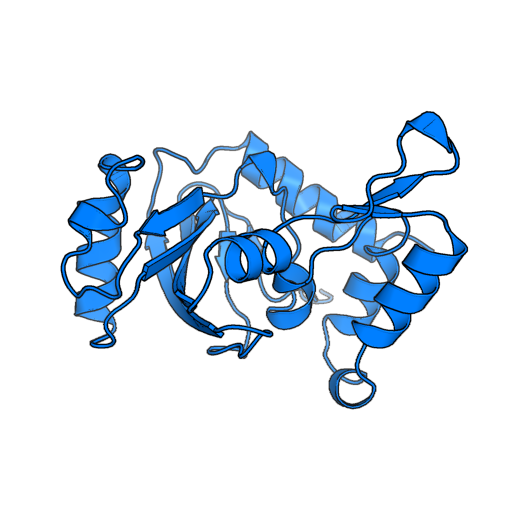LU A O 1
ATOM 812 N N . ASP A 1 98 ? 9.523 -2.421 3.081 1.00 86.19 98 ASP A N 1
ATOM 813 C CA . ASP A 1 98 ? 10.170 -3.086 4.214 1.00 86.19 98 ASP A CA 1
ATOM 814 C C . ASP A 1 98 ? 9.639 -2.572 5.563 1.00 86.19 98 ASP A C 1
ATOM 816 O O . ASP A 1 98 ? 9.752 -3.250 6.587 1.00 86.19 98 ASP A O 1
ATOM 820 N N . PHE A 1 99 ? 9.044 -1.375 5.577 1.00 86.44 99 PHE A N 1
ATOM 821 C CA . PHE A 1 99 ? 8.416 -0.792 6.761 1.00 86.44 99 PHE A CA 1
ATOM 822 C C . PHE A 1 99 ? 6.899 -0.987 6.790 1.00 86.44 99 PHE A C 1
ATOM 824 O O . PHE A 1 99 ? 6.267 -0.638 7.787 1.00 86.44 99 PHE A O 1
ATOM 831 N N . ALA A 1 100 ? 6.284 -1.501 5.725 1.00 92.69 100 ALA A N 1
ATOM 832 C CA . ALA A 1 100 ? 4.841 -1.664 5.688 1.00 92.69 100 ALA A CA 1
ATOM 833 C C . ALA A 1 100 ? 4.383 -2.774 6.642 1.00 92.69 100 ALA A C 1
ATOM 835 O O . ALA A 1 100 ? 4.989 -3.836 6.761 1.00 92.69 100 ALA A O 1
ATOM 836 N N . VAL A 1 101 ? 3.255 -2.534 7.302 1.00 94.25 101 VAL A N 1
ATOM 837 C CA . VAL A 1 101 ? 2.536 -3.562 8.049 1.00 94.25 101 VAL A CA 1
ATOM 838 C C . VAL A 1 101 ? 1.560 -4.218 7.090 1.00 94.25 101 VAL A C 1
ATOM 840 O O . VAL A 1 101 ? 0.739 -3.542 6.471 1.00 94.25 101 VAL A O 1
ATOM 843 N N . CYS A 1 102 ? 1.631 -5.535 6.988 1.00 95.12 102 CYS A N 1
ATOM 844 C CA . CYS A 1 102 ? 0.790 -6.318 6.104 1.00 95.12 102 CYS A CA 1
ATOM 845 C C . CYS A 1 102 ? 0.401 -7.610 6.815 1.00 95.12 102 CYS A C 1
ATOM 847 O O . CYS A 1 102 ? 1.268 -8.291 7.363 1.00 95.12 102 CYS A O 1
ATOM 849 N N . ASP A 1 103 ? -0.889 -7.933 6.829 1.00 95.38 103 ASP A N 1
ATOM 850 C CA . ASP A 1 103 ? -1.367 -9.195 7.390 1.00 95.38 103 ASP A CA 1
ATOM 851 C C . ASP A 1 103 ? -2.668 -9.651 6.725 1.00 95.38 103 ASP A C 1
ATOM 853 O O . ASP A 1 103 ? -3.412 -8.844 6.151 1.00 95.38 103 ASP A O 1
ATOM 857 N N . TYR A 1 104 ? -2.930 -10.953 6.805 1.00 96.50 104 TYR A N 1
ATOM 858 C CA . TYR A 1 104 ? -4.087 -11.609 6.218 1.00 96.50 104 TYR A CA 1
ATOM 859 C C . TYR A 1 104 ? -4.586 -12.749 7.111 1.00 96.50 104 TYR A C 1
ATOM 861 O O . TYR A 1 104 ? -3.817 -13.610 7.531 1.00 96.50 104 TYR A O 1
ATOM 869 N N . CYS A 1 105 ? -5.900 -12.828 7.323 1.00 95.38 105 CYS A N 1
ATOM 870 C CA . CYS A 1 105 ? -6.546 -13.978 7.949 1.00 95.38 105 CYS A CA 1
ATOM 871 C C . CYS A 1 105 ? -7.451 -14.713 6.948 1.00 95.38 105 CYS A C 1
ATOM 873 O O . CYS A 1 105 ? -7.921 -14.149 5.970 1.00 95.38 105 CYS A O 1
ATOM 875 N N . MET A 1 106 ? -7.694 -16.010 7.151 1.00 92.31 106 MET A N 1
ATOM 876 C CA . MET A 1 106 ? -8.328 -16.842 6.113 1.00 92.31 106 MET A CA 1
ATOM 877 C C . MET A 1 106 ? -9.745 -16.405 5.720 1.00 92.31 106 MET A C 1
ATOM 879 O O . MET A 1 106 ? -10.109 -16.507 4.553 1.00 92.31 106 MET A O 1
ATOM 883 N N . GLU A 1 107 ? -10.541 -15.938 6.680 1.00 94.75 107 GLU A N 1
ATOM 884 C CA . GLU A 1 107 ? -11.961 -15.641 6.488 1.00 94.75 107 GLU A CA 1
ATOM 885 C C . GLU A 1 107 ? -12.262 -14.191 6.897 1.00 94.75 107 GLU A C 1
ATOM 887 O O . GLU A 1 107 ? -11.800 -13.761 7.958 1.00 94.75 107 GLU A O 1
ATOM 892 N N . PRO A 1 108 ? -13.072 -13.445 6.119 1.00 96.81 108 PRO A N 1
ATOM 893 C CA . PRO A 1 108 ? -13.532 -12.112 6.499 1.00 96.81 108 PRO A CA 1
ATOM 894 C C . PRO A 1 108 ? -14.203 -12.095 7.869 1.00 96.81 108 PRO A C 1
ATOM 896 O O . PRO A 1 108 ? -15.106 -12.883 8.153 1.00 96.81 108 PRO A O 1
ATOM 899 N N . THR A 1 109 ? -13.769 -11.165 8.714 1.00 96.25 109 THR A N 1
ATOM 900 C CA . THR A 1 109 ? -14.180 -11.078 10.113 1.00 96.25 109 THR A CA 1
ATOM 901 C C . THR A 1 109 ? -14.358 -9.630 10.561 1.00 96.25 109 THR A C 1
ATOM 903 O O . THR A 1 109 ? -13.720 -8.708 10.056 1.00 96.25 109 THR A O 1
ATOM 906 N N . GLU A 1 110 ? -15.238 -9.428 11.540 1.00 95.12 110 GLU A N 1
ATOM 907 C CA . GLU A 1 110 ? -15.338 -8.177 12.305 1.00 95.12 110 GLU A CA 1
ATOM 908 C C . GLU A 1 110 ? -14.377 -8.178 13.513 1.00 95.12 110 GLU A C 1
ATOM 910 O O . GLU A 1 110 ? -14.131 -7.143 14.137 1.00 95.12 110 GLU A O 1
ATOM 915 N N . ASP A 1 111 ? -13.825 -9.344 13.865 1.00 95.00 111 ASP A N 1
ATOM 916 C CA . ASP A 1 111 ? -12.874 -9.495 14.961 1.00 95.00 111 ASP A CA 1
ATOM 917 C C . ASP A 1 111 ? -11.450 -9.169 14.500 1.00 95.00 111 ASP A C 1
ATOM 919 O O . ASP A 1 111 ? -10.686 -10.038 14.077 1.00 95.00 111 ASP A O 1
ATOM 923 N N . LEU A 1 112 ? -11.080 -7.894 14.641 1.00 95.69 112 LEU A N 1
ATOM 924 C CA . LEU A 1 112 ? -9.744 -7.391 14.310 1.00 95.69 112 LEU A CA 1
ATOM 925 C C . LEU A 1 112 ? -8.610 -8.084 15.082 1.00 95.69 112 LEU A C 1
ATOM 927 O O . LEU A 1 112 ? -7.463 -7.973 14.664 1.00 95.69 112 LEU A O 1
ATOM 931 N N . SER A 1 113 ? -8.887 -8.785 16.190 1.00 95.69 113 SER A N 1
ATOM 932 C CA . SER A 1 113 ? -7.833 -9.516 16.909 1.00 95.69 113 SER A CA 1
ATOM 933 C C . SER A 1 113 ? -7.345 -10.753 16.157 1.00 95.69 113 SER A C 1
ATOM 935 O O . SER A 1 113 ? -6.203 -11.147 16.355 1.00 95.69 113 SER A O 1
ATOM 937 N N . LEU A 1 114 ? -8.168 -11.313 15.263 1.00 95.19 114 LEU A N 1
ATOM 938 C CA . LEU A 1 114 ? -7.764 -12.398 14.366 1.00 95.19 114 LEU A CA 1
ATOM 939 C C . LEU A 1 114 ? -6.916 -11.890 13.195 1.00 95.19 114 LEU A C 1
ATOM 941 O O . LEU A 1 114 ? -6.083 -12.624 12.685 1.00 95.19 114 LEU A O 1
ATOM 945 N N . LEU A 1 115 ? -7.156 -10.654 12.746 1.00 95.75 115 LEU A N 1
ATOM 946 C CA . LEU A 1 115 ? -6.411 -10.037 11.644 1.00 95.75 115 LEU A CA 1
ATOM 947 C C . LEU A 1 115 ? -5.063 -9.454 12.093 1.00 95.75 115 LEU A C 1
ATOM 949 O O . LEU A 1 115 ? -4.168 -9.291 11.280 1.00 95.75 115 LEU A O 1
ATOM 953 N N . LEU A 1 116 ? -4.940 -9.085 13.368 1.00 94.50 116 LEU A N 1
ATOM 954 C CA . LEU A 1 116 ? -3.762 -8.422 13.933 1.00 94.50 116 LEU A CA 1
ATOM 955 C C . LEU A 1 116 ? -3.042 -9.324 14.939 1.00 94.50 116 LEU A C 1
ATOM 957 O O . LEU A 1 116 ? -2.511 -8.830 15.934 1.00 94.50 116 LEU A O 1
ATOM 961 N N . GLU A 1 117 ? -3.063 -10.640 14.715 1.00 93.00 117 GLU A N 1
ATOM 962 C CA . GLU A 1 117 ? -2.410 -11.606 15.606 1.00 93.00 117 GLU A CA 1
ATOM 963 C C . GLU A 1 117 ? -0.892 -11.376 15.653 1.00 93.00 117 GLU A C 1
ATOM 965 O O . GLU A 1 117 ? -0.314 -11.362 16.741 1.00 93.00 117 GLU A O 1
ATOM 970 N N . GLU A 1 118 ? -0.274 -11.084 14.504 1.00 92.56 118 GLU A N 1
ATOM 971 C CA . GLU A 1 118 ? 1.158 -10.770 14.393 1.00 92.56 118 GLU A CA 1
ATOM 972 C C . GLU A 1 118 ? 1.488 -9.316 14.786 1.00 92.56 118 GLU A C 1
ATOM 974 O O . GLU A 1 118 ? 2.651 -8.972 14.998 1.00 92.56 118 GLU A O 1
ATOM 979 N N . TRP A 1 119 ? 0.467 -8.462 14.946 1.00 93.44 119 TRP A N 1
ATOM 980 C CA . TRP A 1 119 ? 0.609 -7.028 15.238 1.00 93.44 119 TRP A CA 1
ATOM 981 C C . TRP A 1 119 ? -0.264 -6.570 16.425 1.00 93.44 119 TRP A C 1
ATOM 983 O O . TRP A 1 119 ? -1.062 -5.628 16.294 1.00 93.44 119 TRP A O 1
ATOM 993 N N . PRO A 1 120 ? -0.146 -7.198 17.611 1.00 93.31 120 PRO A N 1
ATOM 994 C CA . PRO A 1 120 ? -1.050 -6.951 18.736 1.00 93.31 120 PRO A CA 1
ATOM 995 C C . PRO A 1 120 ? -1.019 -5.499 19.242 1.00 93.31 120 PRO A C 1
ATOM 997 O O . PRO A 1 120 ? -2.013 -5.008 19.785 1.00 93.31 120 PRO A O 1
ATOM 1000 N N . GLU A 1 121 ? 0.087 -4.778 19.045 1.00 93.25 121 GLU A N 1
ATOM 1001 C CA . GLU A 1 121 ? 0.240 -3.361 19.385 1.00 93.25 121 GLU A CA 1
ATOM 1002 C C . GLU A 1 121 ? -0.707 -2.453 18.584 1.00 93.25 121 GLU A C 1
ATOM 1004 O O . GLU A 1 121 ? -1.109 -1.393 19.077 1.00 93.25 121 GLU A O 1
ATOM 1009 N N . LEU A 1 122 ? -1.104 -2.870 17.376 1.00 95.06 122 LEU A N 1
ATOM 1010 C CA . LEU A 1 122 ? -1.998 -2.116 16.495 1.00 95.06 122 LEU A CA 1
ATOM 1011 C C . LEU A 1 122 ? -3.478 -2.362 16.777 1.00 95.06 122 LEU A C 1
ATOM 1013 O O . LEU A 1 122 ? -4.313 -1.564 16.349 1.00 95.06 122 LEU A O 1
ATOM 1017 N N . LEU A 1 123 ? -3.822 -3.408 17.532 1.00 95.00 123 LEU A N 1
ATOM 1018 C CA . LEU A 1 123 ? -5.213 -3.806 17.748 1.00 95.00 123 LEU A CA 1
ATOM 1019 C C . LEU A 1 123 ? -6.073 -2.670 18.313 1.00 95.00 123 LEU A C 1
ATOM 1021 O O . LEU A 1 123 ? -7.139 -2.360 17.782 1.00 95.00 123 LEU A O 1
ATOM 1025 N N . GLU A 1 124 ? -5.622 -2.033 19.392 1.00 95.06 124 GLU A N 1
ATOM 1026 C CA . GLU A 1 124 ? -6.374 -0.950 20.031 1.00 95.06 124 GLU A CA 1
ATOM 1027 C C . GLU A 1 124 ? -6.431 0.333 19.177 1.00 95.06 124 GLU A C 1
ATOM 1029 O O . GLU A 1 124 ? -7.527 0.884 19.027 1.00 95.06 124 GLU A O 1
ATOM 1034 N N . PRO A 1 125 ? -5.320 0.822 18.590 1.00 95.44 125 PRO A N 1
ATOM 1035 C CA . PRO A 1 125 ? -5.353 1.934 17.639 1.00 95.44 125 PRO A CA 1
ATOM 1036 C C . PRO A 1 125 ? -6.290 1.705 16.444 1.00 95.44 125 PRO A C 1
ATOM 1038 O O . PRO A 1 125 ? -7.151 2.549 16.183 1.00 95.44 125 PRO A O 1
ATOM 1041 N N . VAL A 1 126 ? -6.188 0.557 15.764 1.00 96.38 126 VAL A N 1
ATOM 1042 C CA . VAL A 1 126 ? -7.006 0.244 14.580 1.00 96.38 126 VAL A CA 1
ATOM 1043 C C . VAL A 1 126 ? -8.477 0.091 14.964 1.00 96.38 126 VAL A C 1
ATOM 1045 O O . VAL A 1 126 ? -9.349 0.623 14.278 1.00 96.38 126 VAL A O 1
ATOM 1048 N N . ARG A 1 127 ? -8.783 -0.542 16.104 1.00 96.00 127 ARG A N 1
ATOM 1049 C CA . ARG A 1 127 ? -10.161 -0.657 16.609 1.00 96.00 127 ARG A CA 1
ATOM 1050 C C . ARG A 1 127 ? -10.802 0.709 16.853 1.00 96.00 127 ARG A C 1
ATOM 1052 O O . ARG A 1 127 ? -11.960 0.904 16.488 1.00 96.00 127 ARG A O 1
ATOM 1059 N N . ARG A 1 128 ? -10.073 1.658 17.452 1.00 96.12 128 ARG A N 1
ATOM 1060 C CA . ARG A 1 128 ? -10.572 3.032 17.640 1.00 96.12 128 ARG A CA 1
ATOM 1061 C C . ARG A 1 128 ? -10.799 3.722 16.303 1.00 96.12 128 ARG A C 1
ATOM 1063 O O . ARG A 1 128 ? -11.853 4.320 16.122 1.00 96.12 128 ARG A O 1
ATOM 1070 N N . LEU A 1 129 ? -9.858 3.587 15.369 1.00 96.88 129 LEU A N 1
ATOM 1071 C CA . LEU A 1 129 ? -9.983 4.160 14.031 1.00 96.88 129 LEU A CA 1
ATOM 1072 C C . LEU A 1 129 ? -11.242 3.641 13.317 1.00 96.88 129 LEU A C 1
ATOM 1074 O O . LEU A 1 129 ? -12.057 4.434 12.861 1.00 96.88 129 LEU A O 1
ATOM 1078 N N . VAL A 1 130 ? -11.452 2.323 13.289 1.00 96.75 130 VAL A N 1
ATOM 1079 C CA . VAL A 1 130 ? -12.642 1.689 12.692 1.00 96.75 130 VAL A CA 1
ATOM 1080 C C . VAL A 1 130 ? -13.941 2.216 13.318 1.00 96.75 130 VAL A C 1
ATOM 1082 O O . VAL A 1 130 ? -14.882 2.548 12.595 1.00 96.75 130 VAL A O 1
ATOM 1085 N N . GLN A 1 131 ? -13.981 2.369 14.647 1.00 96.31 131 GLN A N 1
ATOM 1086 C CA . GLN A 1 131 ? -15.135 2.931 15.361 1.00 96.31 131 GLN A CA 1
ATOM 1087 C C . GLN A 1 131 ? -15.387 4.405 15.014 1.00 96.31 131 GLN A C 1
ATOM 1089 O O . GLN A 1 131 ? -16.528 4.786 14.754 1.00 96.31 131 GLN A O 1
ATOM 1094 N N . GLU A 1 132 ? -14.342 5.235 14.996 1.00 96.62 132 GLU A N 1
ATOM 1095 C CA . GLU A 1 132 ? -14.432 6.665 14.670 1.00 96.62 132 GLU A CA 1
ATOM 1096 C C . GLU A 1 132 ? -14.921 6.903 13.238 1.00 96.62 132 GLU A C 1
ATOM 1098 O O . GLU A 1 132 ? -15.665 7.851 12.986 1.00 96.62 132 GLU A O 1
ATOM 1103 N N . GLN A 1 133 ? -14.535 6.024 12.314 1.00 94.88 133 GLN A N 1
ATOM 1104 C CA . GLN A 1 133 ? -14.928 6.091 10.907 1.00 94.88 133 GLN A CA 1
ATOM 1105 C C . GLN A 1 133 ? -16.262 5.387 10.625 1.00 94.88 133 GLN A C 1
ATOM 1107 O O . GLN A 1 133 ? -16.755 5.440 9.500 1.00 94.88 133 GLN A O 1
ATOM 1112 N N . ASN A 1 134 ? -16.868 4.752 11.639 1.00 94.62 134 ASN A N 1
ATOM 1113 C CA . ASN A 1 134 ? -18.066 3.922 11.505 1.00 94.62 134 ASN A CA 1
ATOM 1114 C C . ASN A 1 134 ? -17.935 2.898 10.358 1.00 94.62 134 ASN A C 1
ATOM 1116 O O . ASN A 1 134 ? -18.866 2.699 9.574 1.00 94.62 134 ASN A O 1
ATOM 1120 N N . PHE A 1 135 ? -16.758 2.281 10.241 1.00 95.75 135 PHE A N 1
ATOM 1121 C CA . PHE A 1 135 ? -16.486 1.234 9.261 1.00 95.75 135 PHE A CA 1
ATOM 1122 C C . PHE A 1 135 ? -17.048 -0.100 9.775 1.00 95.75 135 PHE A C 1
ATOM 1124 O O . PHE A 1 135 ? -16.816 -0.460 10.928 1.00 95.75 135 PHE A O 1
ATOM 1131 N N . GLN A 1 136 ? -17.834 -0.796 8.949 1.00 92.25 136 GLN A N 1
ATOM 1132 C CA . GLN A 1 136 ? -18.620 -1.973 9.360 1.00 92.25 136 GLN A CA 1
ATOM 1133 C C . GLN A 1 136 ? -18.410 -3.199 8.464 1.00 92.25 136 GLN A C 1
ATOM 1135 O O . GLN A 1 136 ? -19.071 -4.211 8.668 1.00 92.25 136 GLN A O 1
ATOM 1140 N N . GLU A 1 137 ? -17.533 -3.118 7.463 1.00 95.19 137 GLU A N 1
ATOM 1141 C CA . GLU A 1 137 ? -17.318 -4.246 6.557 1.00 95.19 137 GLU A CA 1
ATOM 1142 C C . GLU A 1 137 ? -16.481 -5.334 7.251 1.00 95.19 137 GLU A C 1
ATOM 1144 O O . GLU A 1 137 ? -15.493 -5.005 7.919 1.00 95.19 137 GLU A O 1
ATOM 1149 N N . PRO A 1 138 ? -16.830 -6.623 7.092 1.00 96.31 138 PRO A N 1
ATOM 1150 C CA . PRO A 1 138 ? -15.964 -7.714 7.506 1.00 96.31 138 PRO A CA 1
ATOM 1151 C C . PRO A 1 138 ? -14.734 -7.763 6.594 1.00 96.31 138 PRO A C 1
ATOM 1153 O O . PRO A 1 138 ? -14.844 -7.751 5.366 1.00 96.31 138 PRO A O 1
ATOM 1156 N N . VAL A 1 139 ? -13.555 -7.848 7.197 1.00 97.94 139 VAL A N 1
ATOM 1157 C CA . VAL A 1 139 ? -12.269 -7.747 6.496 1.00 97.94 139 VAL A CA 1
ATOM 1158 C C . VAL A 1 139 ? -11.392 -8.940 6.819 1.00 97.94 139 VAL A C 1
ATOM 1160 O O . VAL A 1 139 ? -11.542 -9.566 7.865 1.00 97.94 139 VAL A O 1
ATOM 1163 N N . ASN A 1 140 ? -10.486 -9.264 5.908 1.00 98.00 140 ASN A N 1
ATOM 1164 C CA . ASN A 1 140 ? -9.508 -10.322 6.105 1.00 98.00 140 ASN A CA 1
ATOM 1165 C C . ASN A 1 140 ? -8.080 -9.923 5.751 1.00 98.00 140 ASN A C 1
ATOM 1167 O O . ASN A 1 140 ? -7.190 -10.753 5.863 1.00 98.00 140 ASN A O 1
ATOM 1171 N N . CYS A 1 141 ? -7.843 -8.670 5.367 1.00 98.06 141 CYS A N 1
ATOM 1172 C CA . CYS A 1 141 ? -6.498 -8.161 5.164 1.00 98.06 141 CYS A CA 1
ATOM 1173 C C . CYS A 1 141 ? -6.339 -6.752 5.741 1.00 98.06 141 CYS A C 1
ATOM 1175 O O . CYS A 1 141 ? -7.288 -5.957 5.774 1.00 98.06 141 CYS A O 1
ATOM 1177 N N . ILE A 1 142 ? -5.123 -6.440 6.179 1.00 97.81 142 ILE A N 1
ATOM 1178 C CA . ILE A 1 142 ? -4.691 -5.096 6.557 1.00 97.81 142 ILE A CA 1
ATOM 1179 C C . ILE A 1 142 ? -3.431 -4.747 5.784 1.00 97.81 142 ILE A C 1
ATOM 1181 O O . ILE A 1 142 ? -2.521 -5.559 5.646 1.00 97.81 142 ILE A O 1
ATOM 1185 N N . PHE A 1 143 ? -3.372 -3.502 5.331 1.00 98.00 143 PHE A N 1
ATOM 1186 C CA . PHE A 1 143 ? -2.139 -2.877 4.899 1.00 98.00 143 PHE A CA 1
ATOM 1187 C C . PHE A 1 143 ? -2.003 -1.535 5.608 1.00 98.00 143 PHE A C 1
ATOM 1189 O O . PHE A 1 143 ? -2.948 -0.744 5.616 1.00 98.00 143 PHE A O 1
ATOM 1196 N N . ALA A 1 144 ? -0.862 -1.260 6.225 1.00 97.19 144 ALA A N 1
ATOM 1197 C CA . ALA A 1 144 ? -0.616 0.018 6.867 1.00 97.19 144 ALA A CA 1
ATOM 1198 C C . ALA A 1 144 ? 0.791 0.521 6.570 1.00 97.19 144 ALA A C 1
ATOM 1200 O O . ALA A 1 144 ? 1.756 -0.237 6.576 1.00 97.19 144 ALA A O 1
ATOM 1201 N N . VAL A 1 145 ? 0.901 1.824 6.330 1.00 95.94 145 VAL A N 1
ATOM 1202 C CA . VAL A 1 145 ? 2.174 2.478 6.021 1.00 95.94 145 VAL A CA 1
ATOM 1203 C C . VAL A 1 145 ? 2.543 3.365 7.212 1.00 95.94 145 VAL A C 1
ATOM 1205 O O . VAL A 1 145 ? 1.849 4.364 7.448 1.00 95.94 145 VAL A O 1
ATOM 1208 N N . PRO A 1 146 ? 3.582 3.018 7.997 1.00 94.50 146 PRO A N 1
ATOM 1209 C CA . PRO A 1 146 ? 4.076 3.871 9.070 1.00 94.50 146 PRO A CA 1
ATOM 1210 C C . PRO A 1 146 ? 4.750 5.134 8.534 1.00 94.50 146 PRO A C 1
ATOM 1212 O O . PRO A 1 146 ? 5.117 5.236 7.362 1.00 94.50 146 PRO A O 1
ATOM 1215 N N . SER A 1 147 ? 4.918 6.113 9.420 1.00 93.38 147 SER A N 1
ATOM 1216 C CA . SER A 1 147 ? 5.461 7.438 9.103 1.00 93.38 147 SER A CA 1
ATOM 1217 C C . SER A 1 147 ? 4.795 8.092 7.880 1.00 93.38 147 SER A C 1
ATOM 1219 O O . SER A 1 147 ? 5.435 8.818 7.119 1.00 93.38 147 SER A O 1
ATOM 1221 N N . CYS A 1 148 ? 3.499 7.839 7.682 1.00 93.44 148 CYS A N 1
ATOM 1222 C CA . CYS A 1 148 ? 2.732 8.272 6.520 1.00 93.44 148 CYS A CA 1
ATOM 1223 C C . CYS A 1 148 ? 1.332 8.733 6.929 1.00 93.44 148 CYS A C 1
ATOM 1225 O O . CYS A 1 148 ? 0.589 8.032 7.615 1.00 93.44 148 CYS A O 1
ATOM 1227 N N . MET A 1 149 ? 0.951 9.913 6.445 1.00 95.06 149 MET A N 1
ATOM 1228 C CA . MET A 1 149 ? -0.416 10.409 6.457 1.00 95.06 149 MET A CA 1
ATOM 1229 C C . MET A 1 149 ? -0.930 10.460 5.020 1.00 95.06 149 MET A C 1
ATOM 1231 O O . MET A 1 149 ? -0.533 11.329 4.241 1.00 95.06 149 MET A O 1
ATOM 1235 N N . TYR A 1 150 ? -1.853 9.564 4.680 1.00 96.19 150 TYR A N 1
ATOM 1236 C CA . TYR A 1 150 ? -2.497 9.537 3.374 1.00 96.19 150 TYR A CA 1
ATOM 1237 C C . TYR A 1 150 ? -3.507 10.683 3.234 1.00 96.19 150 TYR A C 1
ATOM 1239 O O . TYR A 1 150 ? -4.402 10.867 4.068 1.00 96.19 150 TYR A O 1
ATOM 1247 N N . THR A 1 151 ? -3.373 11.460 2.164 1.00 95.06 151 THR A N 1
ATOM 1248 C CA . THR A 1 151 ? -4.175 12.659 1.869 1.00 95.06 151 THR A CA 1
ATOM 1249 C C . THR A 1 151 ? -4.940 12.555 0.552 1.00 95.06 151 THR A C 1
ATOM 1251 O O . THR A 1 151 ? -5.685 13.476 0.209 1.00 95.06 151 THR A O 1
ATOM 1254 N N . GLY A 1 152 ? -4.795 11.441 -0.169 1.00 93.25 152 GLY A N 1
ATOM 1255 C CA . GLY A 1 152 ? -5.372 11.276 -1.496 1.00 93.25 152 GLY A CA 1
ATOM 1256 C C . GLY A 1 152 ? -6.895 11.130 -1.537 1.00 93.25 152 GLY A C 1
ATOM 1257 O O . GLY A 1 152 ? -7.550 10.842 -0.525 1.00 93.25 152 GLY A O 1
ATOM 1258 N N . PRO A 1 153 ? -7.481 11.320 -2.733 1.00 93.00 153 PRO A N 1
ATOM 1259 C CA . PRO A 1 153 ? -8.920 11.221 -2.947 1.00 93.00 153 PRO A CA 1
ATOM 1260 C C . PRO A 1 153 ? -9.417 9.773 -3.070 1.00 93.00 153 PRO A C 1
ATOM 1262 O O . PRO A 1 153 ? -10.616 9.531 -2.923 1.00 93.00 153 PRO A O 1
ATOM 1265 N N . VAL A 1 154 ? -8.531 8.810 -3.348 1.00 94.50 154 VAL A N 1
ATOM 1266 C CA . VAL A 1 154 ? -8.900 7.404 -3.544 1.00 94.50 154 VAL A CA 1
ATOM 1267 C C . VAL A 1 154 ? -9.177 6.768 -2.186 1.00 94.50 154 VAL A C 1
ATOM 1269 O O . VAL A 1 154 ? -8.283 6.577 -1.369 1.00 94.50 154 VAL A O 1
ATOM 1272 N N . ARG A 1 155 ? -10.448 6.458 -1.922 1.00 96.38 155 ARG A N 1
ATOM 1273 C CA . ARG A 1 155 ? -10.874 5.809 -0.669 1.00 96.38 155 ARG A CA 1
ATOM 1274 C C . ARG A 1 155 ? -11.046 4.303 -0.792 1.00 96.38 155 ARG A C 1
ATOM 1276 O O . ARG A 1 155 ? -11.040 3.621 0.222 1.00 96.38 155 ARG A O 1
ATOM 1283 N N . ILE A 1 156 ? -11.223 3.801 -2.009 1.00 97.06 156 ILE A N 1
ATOM 1284 C CA . ILE A 1 156 ? -11.470 2.389 -2.293 1.00 97.06 156 ILE A CA 1
ATOM 1285 C C . ILE A 1 156 ? -10.704 2.033 -3.564 1.00 97.06 156 ILE A C 1
ATOM 1287 O O . ILE A 1 156 ? -10.836 2.746 -4.561 1.00 97.06 156 ILE A O 1
ATOM 1291 N N . SER A 1 157 ? -9.948 0.937 -3.534 1.00 96.19 157 SER A N 1
ATOM 1292 C CA . SER A 1 157 ? -9.432 0.270 -4.732 1.00 96.19 157 SER A CA 1
ATOM 1293 C C . SER A 1 157 ? -10.056 -1.119 -4.869 1.00 96.19 157 SER A C 1
ATOM 1295 O O . SER A 1 157 ? -10.377 -1.765 -3.872 1.00 96.19 157 SER A O 1
ATOM 1297 N N . ASN A 1 158 ? -10.241 -1.563 -6.111 1.00 96.44 158 ASN A N 1
ATOM 1298 C CA . ASN A 1 158 ? -10.752 -2.892 -6.450 1.00 96.44 158 ASN A CA 1
ATOM 1299 C C . ASN A 1 158 ? -9.720 -3.614 -7.326 1.00 96.44 158 ASN A C 1
ATOM 1301 O O . ASN A 1 158 ? -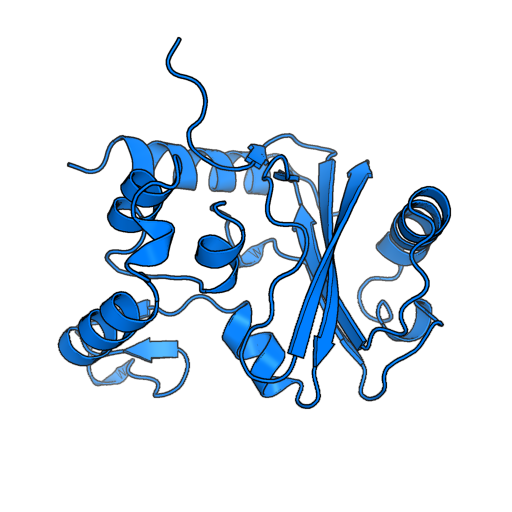9.927 -3.726 -8.541 1.00 96.44 158 ASN A O 1
ATOM 1305 N N . PRO A 1 159 ? -8.573 -4.015 -6.753 1.00 94.38 159 PRO A N 1
ATOM 1306 C CA . PRO A 1 159 ? -7.614 -4.844 -7.465 1.00 94.38 159 PRO A CA 1
ATOM 1307 C C . PRO A 1 159 ? -8.225 -6.203 -7.820 1.00 94.38 159 PRO A C 1
ATOM 1309 O O . PRO A 1 159 ? -9.311 -6.575 -7.371 1.00 94.38 159 PRO A O 1
ATOM 1312 N N . GLN A 1 160 ? -7.524 -6.966 -8.654 1.00 91.50 160 GLN A N 1
ATOM 1313 C CA . GLN A 1 160 ? -7.936 -8.338 -8.919 1.00 91.50 160 GLN A CA 1
ATOM 1314 C C . GLN A 1 160 ? -8.009 -9.115 -7.597 1.00 91.50 160 GLN A C 1
ATOM 1316 O O . GLN A 1 160 ? -7.076 -9.061 -6.802 1.00 91.50 160 GLN A O 1
ATOM 1321 N N . GLY A 1 161 ? -9.118 -9.825 -7.381 1.00 92.88 161 GLY A N 1
ATOM 1322 C CA . GLY A 1 161 ? -9.261 -10.719 -6.234 1.00 92.88 161 GLY A CA 1
ATOM 1323 C C . GLY A 1 161 ? -9.860 -10.113 -4.973 1.00 92.88 161 GLY A C 1
ATOM 1324 O O . GLY A 1 161 ? -10.208 -10.858 -4.055 1.00 92.88 161 GLY A O 1
ATOM 1325 N N . GLY A 1 162 ? -10.030 -8.789 -4.918 1.00 96.19 162 GLY A N 1
ATOM 1326 C CA . GLY A 1 162 ? -10.496 -8.157 -3.693 1.00 96.19 162 GLY A CA 1
ATOM 1327 C C . GLY A 1 162 ? -10.834 -6.677 -3.776 1.00 96.19 162 GLY A C 1
ATOM 1328 O O . GLY A 1 162 ? -10.866 -6.049 -4.835 1.00 96.19 162 GLY A O 1
ATOM 1329 N N . THR A 1 163 ? -11.095 -6.125 -2.599 1.00 97.94 163 THR A N 1
ATOM 1330 C CA . THR A 1 163 ? -11.374 -4.710 -2.377 1.00 97.94 163 THR A CA 1
ATOM 1331 C C . THR A 1 163 ? -10.555 -4.234 -1.188 1.00 97.94 163 THR A C 1
ATOM 1333 O O . THR A 1 163 ? -10.466 -4.923 -0.174 1.00 97.94 163 THR A O 1
ATOM 1336 N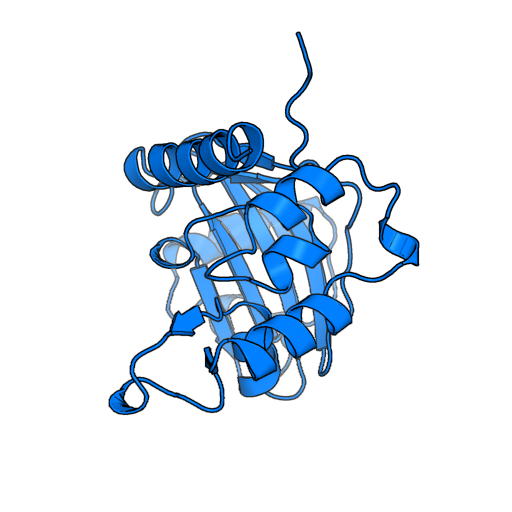 N . LEU A 1 164 ? -9.973 -3.043 -1.304 1.00 98.06 164 LEU A N 1
ATOM 1337 C CA . LEU A 1 164 ? -9.212 -2.404 -0.239 1.00 98.06 164 LEU A CA 1
ATOM 1338 C C . LEU A 1 164 ? -9.771 -1.002 0.026 1.00 98.06 164 LEU A C 1
ATOM 1340 O O . LEU A 1 164 ? -9.854 -0.173 -0.882 1.00 98.06 164 LEU A O 1
ATOM 1344 N N . TRP A 1 165 ? -10.132 -0.727 1.275 1.00 98.38 165 TRP A N 1
ATOM 1345 C CA . TRP A 1 165 ? -10.636 0.556 1.748 1.00 98.38 165 TRP A CA 1
ATOM 1346 C C . TRP A 1 165 ? -9.556 1.283 2.530 1.00 98.38 165 TRP A C 1
ATOM 1348 O O . TRP A 1 165 ? -9.007 0.748 3.489 1.00 98.38 165 TRP A O 1
ATOM 1358 N N . PHE A 1 166 ? -9.307 2.540 2.180 1.00 98.38 166 PHE A N 1
ATOM 1359 C CA . PHE A 1 166 ? -8.613 3.439 3.086 1.00 98.38 166 PHE A CA 1
ATOM 1360 C C . PHE A 1 166 ? -9.541 3.764 4.256 1.00 98.38 166 PHE A C 1
ATOM 1362 O O . PHE A 1 166 ? -10.566 4.427 4.073 1.00 98.38 166 PHE A O 1
ATOM 1369 N N . VAL A 1 167 ? -9.173 3.309 5.451 1.00 97.69 167 VAL A N 1
ATOM 1370 C CA . VAL A 1 167 ? -9.978 3.509 6.659 1.00 97.69 167 VAL A CA 1
ATOM 1371 C C . VAL A 1 167 ? -9.639 4.847 7.292 1.00 97.69 167 VAL A C 1
ATOM 1373 O O . VAL A 1 167 ? -10.536 5.602 7.650 1.00 97.69 167 VAL A O 1
ATOM 1376 N N . GLY A 1 168 ? -8.359 5.199 7.381 1.00 97.50 168 GLY A N 1
ATOM 1377 C CA . GLY A 1 168 ? -7.971 6.497 7.913 1.00 97.50 168 GLY A CA 1
ATOM 1378 C C . GLY A 1 168 ? -6.507 6.592 8.307 1.00 97.50 168 GLY A C 1
ATOM 1379 O O . GLY A 1 168 ? -5.728 5.655 8.155 1.00 97.50 168 GLY A O 1
ATOM 1380 N N . ASN A 1 169 ? -6.150 7.762 8.830 1.00 96.75 169 ASN A N 1
ATOM 1381 C CA . ASN A 1 169 ? -4.845 8.009 9.429 1.00 96.75 169 ASN A CA 1
ATOM 1382 C C . ASN A 1 169 ? -4.977 7.937 10.950 1.00 96.75 169 ASN A C 1
ATOM 1384 O O . ASN A 1 169 ? -5.926 8.486 11.512 1.00 96.75 169 ASN A O 1
ATOM 1388 N N . MET A 1 170 ? -4.002 7.333 11.618 1.00 95.12 170 MET A N 1
ATOM 1389 C CA . MET A 1 170 ? -3.935 7.265 13.075 1.00 95.12 170 MET A CA 1
ATOM 1390 C C . MET A 1 170 ? -2.576 7.721 13.601 1.00 95.12 170 MET A C 1
ATOM 1392 O O . MET A 1 170 ? -1.592 7.792 12.865 1.00 95.12 170 MET A O 1
ATOM 1396 N N . LYS A 1 171 ? -2.530 8.051 14.895 1.00 91.50 171 LYS A N 1
ATOM 1397 C CA . LYS A 1 171 ? -1.267 8.273 15.603 1.00 91.50 171 LYS A CA 1
ATOM 1398 C C . LYS A 1 171 ? -0.744 6.948 16.132 1.00 91.50 171 LYS A C 1
ATOM 1400 O O . LYS A 1 171 ? -1.448 6.272 16.876 1.00 91.50 171 LYS A O 1
ATOM 1405 N N . GLU A 1 172 ? 0.488 6.630 15.777 1.00 86.44 172 GLU A N 1
ATOM 1406 C CA . GLU A 1 172 ? 1.134 5.347 16.043 1.00 86.44 172 GLU A CA 1
ATOM 1407 C C . GLU A 1 172 ? 2.645 5.612 16.155 1.00 86.44 172 GLU A C 1
ATOM 1409 O O . GLU A 1 172 ? 3.175 6.364 15.345 1.00 86.44 172 GLU A O 1
ATOM 1414 N N . GLY A 1 173 ? 3.326 5.075 17.170 1.00 79.44 173 GLY A N 1
ATOM 1415 C CA . GLY A 1 173 ? 4.756 5.332 17.402 1.00 79.44 173 GLY A CA 1
ATOM 1416 C C . GLY A 1 173 ? 5.618 4.093 17.648 1.00 79.44 173 GLY A C 1
ATOM 1417 O O . GLY A 1 173 ? 6.795 4.249 17.953 1.00 79.44 173 GLY A O 1
ATOM 1418 N N . ALA A 1 174 ? 5.051 2.890 17.582 1.00 83.88 174 ALA A N 1
ATOM 1419 C CA . ALA A 1 174 ? 5.766 1.626 17.694 1.0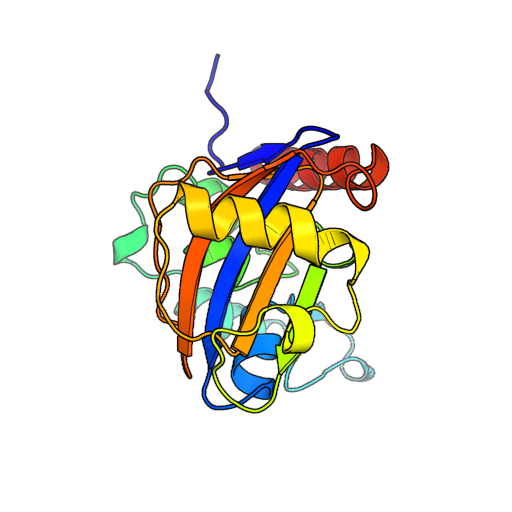0 83.88 174 ALA A CA 1
ATOM 1420 C C . ALA A 1 174 ? 6.466 1.258 16.379 1.00 83.88 174 ALA A C 1
ATOM 1422 O O . ALA A 1 174 ? 7.600 0.792 16.420 1.00 83.88 174 ALA A O 1
ATOM 1423 N N . PHE A 1 175 ? 5.820 1.513 15.237 1.00 82.38 175 PHE A N 1
ATOM 1424 C CA . PHE A 1 175 ? 6.351 1.218 13.900 1.00 82.38 175 PHE A CA 1
ATOM 1425 C C . PHE A 1 175 ? 6.819 2.476 13.173 1.00 82.38 175 PHE A C 1
ATOM 1427 O O . PHE A 1 175 ? 7.682 2.418 12.304 1.00 82.38 175 PHE A O 1
ATOM 1434 N N . SER A 1 176 ? 6.251 3.632 13.520 1.00 78.38 176 SER A N 1
ATOM 1435 C CA . SER A 1 176 ? 6.664 4.898 12.918 1.00 78.38 176 SER A CA 1
ATOM 1436 C C . SER A 1 176 ? 7.990 5.378 13.507 1.00 78.38 176 SER A C 1
ATOM 1438 O O . SER A 1 176 ? 8.025 5.884 14.632 1.00 78.38 176 SER A O 1
ATOM 1440 N N . ASP A 1 177 ? 9.063 5.285 12.725 1.00 84.06 177 ASP A N 1
ATOM 1441 C CA . ASP A 1 177 ? 10.382 5.808 13.077 1.00 84.06 177 ASP A CA 1
ATOM 1442 C C . ASP A 1 177 ? 10.934 6.789 12.025 1.00 84.06 177 ASP A C 1
ATOM 1444 O O . ASP A 1 177 ? 10.362 6.986 10.944 1.00 84.06 177 ASP A O 1
ATOM 1448 N N . SER A 1 178 ? 12.037 7.459 12.380 1.00 80.12 178 SER A N 1
ATOM 1449 C CA . SER A 1 178 ? 12.691 8.445 11.511 1.00 80.12 178 SER A CA 1
ATOM 1450 C C . SER A 1 178 ? 13.347 7.818 10.283 1.00 80.12 178 SER A C 1
ATOM 1452 O O . SER A 1 178 ? 13.601 8.517 9.312 1.00 80.12 178 SER A O 1
ATOM 1454 N N . VAL A 1 179 ? 13.660 6.521 10.322 1.00 81.88 179 VAL A N 1
ATOM 1455 C CA . VAL A 1 179 ? 14.264 5.814 9.191 1.00 81.88 179 VAL A CA 1
ATOM 1456 C C . VAL A 1 179 ? 13.202 5.609 8.113 1.00 81.88 179 VAL A C 1
ATOM 1458 O O . VAL A 1 179 ? 13.428 6.006 6.973 1.00 81.88 179 VAL A O 1
ATOM 1461 N N . ALA A 1 180 ? 12.026 5.101 8.484 1.00 79.62 180 ALA A N 1
ATOM 1462 C CA . ALA A 1 180 ? 10.871 4.972 7.601 1.00 79.62 180 ALA A CA 1
ATOM 1463 C C . ALA A 1 180 ? 10.437 6.332 7.023 1.00 79.62 180 ALA A C 1
ATOM 1465 O O . ALA A 1 180 ? 10.172 6.447 5.828 1.00 79.62 180 ALA A O 1
ATOM 1466 N N . GLU A 1 181 ? 10.413 7.388 7.847 1.00 82.50 181 GLU A N 1
ATOM 1467 C CA . GLU A 1 181 ? 10.146 8.758 7.380 1.00 82.50 181 GLU A CA 1
ATOM 1468 C C . GLU A 1 181 ? 11.172 9.203 6.326 1.00 82.50 181 GLU A C 1
ATOM 1470 O O . GLU A 1 181 ? 10.786 9.603 5.227 1.00 82.50 181 GLU A O 1
ATOM 1475 N N . ASP A 1 182 ? 12.468 9.095 6.636 1.00 82.12 182 ASP A N 1
ATOM 1476 C CA . ASP A 1 182 ? 13.550 9.493 5.735 1.00 82.12 182 ASP A CA 1
ATOM 1477 C C . ASP A 1 182 ? 13.502 8.728 4.405 1.00 82.12 182 ASP A C 1
ATOM 1479 O O . ASP A 1 182 ? 13.769 9.318 3.356 1.00 82.12 182 ASP A O 1
ATOM 1483 N N . TYR A 1 183 ? 13.190 7.428 4.424 1.00 84.06 183 TYR A N 1
ATOM 1484 C CA . TYR A 1 183 ? 13.062 6.627 3.205 1.00 84.06 183 TYR A CA 1
ATOM 1485 C C . TYR A 1 183 ? 11.856 7.046 2.377 1.00 84.06 183 TYR A C 1
ATOM 1487 O O . TYR A 1 183 ? 12.019 7.339 1.194 1.00 84.06 183 TYR A O 1
ATOM 1495 N N . ASN A 1 184 ? 10.680 7.172 2.990 1.00 83.75 184 ASN A N 1
ATOM 1496 C CA . ASN A 1 184 ? 9.478 7.597 2.279 1.00 83.75 184 ASN A CA 1
ATOM 1497 C C . ASN A 1 184 ? 9.657 8.987 1.636 1.00 83.75 184 ASN A C 1
ATOM 1499 O O . ASN A 1 184 ? 9.287 9.191 0.475 1.00 83.75 184 ASN A O 1
ATOM 1503 N N . ILE A 1 185 ? 10.290 9.928 2.352 1.00 80.75 185 ILE A N 1
ATOM 1504 C CA . ILE A 1 185 ? 10.642 11.253 1.818 1.00 80.75 185 ILE A CA 1
ATOM 1505 C C . ILE A 1 185 ? 11.601 11.117 0.635 1.00 80.75 185 ILE A C 1
ATOM 1507 O O . ILE A 1 185 ? 11.327 11.667 -0.432 1.00 80.75 185 ILE A O 1
ATOM 1511 N N . LYS A 1 186 ? 12.700 10.366 0.783 1.00 83.75 186 LYS A N 1
ATOM 1512 C CA . LYS A 1 186 ? 13.681 10.179 -0.297 1.00 83.75 186 LYS A CA 1
ATOM 1513 C C . LYS A 1 186 ? 13.058 9.537 -1.530 1.00 83.75 186 LYS A C 1
ATOM 1515 O O . LYS A 1 186 ? 13.361 9.981 -2.633 1.00 83.75 186 LYS A O 1
ATOM 1520 N N . SER A 1 187 ? 12.187 8.543 -1.368 1.00 80.62 187 SER A N 1
ATOM 1521 C CA . SER A 1 187 ? 11.480 7.902 -2.481 1.00 80.62 187 SER A CA 1
ATOM 1522 C C . SER A 1 187 ? 10.662 8.920 -3.278 1.00 80.62 187 SER A C 1
ATOM 1524 O O . SER A 1 187 ? 10.754 8.962 -4.507 1.00 80.62 187 SER A O 1
ATOM 1526 N N . ALA A 1 188 ? 9.935 9.808 -2.595 1.00 79.69 188 ALA A N 1
ATOM 1527 C CA . ALA A 1 188 ? 9.181 10.875 -3.248 1.00 79.69 188 ALA A CA 1
ATOM 1528 C C . ALA A 1 188 ? 10.086 11.949 -3.888 1.00 79.69 188 ALA A C 1
ATOM 1530 O O . ALA A 1 188 ? 9.869 12.329 -5.039 1.00 79.69 188 ALA A O 1
ATOM 1531 N N . GLU A 1 189 ? 11.127 12.415 -3.193 1.00 83.75 189 GLU A N 1
ATOM 1532 C CA . GLU A 1 189 ? 12.054 13.439 -3.702 1.00 83.75 189 GLU A CA 1
ATOM 1533 C C . GLU A 1 189 ? 12.864 12.956 -4.920 1.00 83.75 189 GLU A C 1
ATOM 1535 O O . GLU A 1 189 ? 13.056 13.699 -5.891 1.00 83.75 189 GLU A O 1
ATOM 1540 N N . LEU A 1 190 ? 13.323 11.700 -4.908 1.00 79.31 190 LEU A N 1
ATOM 1541 C CA . LEU A 1 190 ? 14.023 11.083 -6.039 1.00 79.31 190 LEU A CA 1
ATOM 1542 C C . LEU A 1 190 ? 13.105 10.975 -7.259 1.00 79.31 190 LEU A C 1
ATOM 1544 O O . LEU A 1 190 ? 13.521 11.294 -8.374 1.00 79.31 190 LEU A O 1
ATOM 1548 N N . ALA A 1 191 ? 11.842 10.599 -7.057 1.00 79.50 191 ALA A N 1
ATOM 1549 C CA . ALA A 1 191 ? 10.859 10.537 -8.132 1.00 79.50 191 ALA A CA 1
ATOM 1550 C C . ALA A 1 191 ? 10.554 11.922 -8.736 1.00 79.50 191 ALA A C 1
ATOM 1552 O O . ALA A 1 191 ? 10.324 12.044 -9.941 1.00 79.50 191 ALA A O 1
ATOM 1553 N N . GLU A 1 192 ? 10.586 12.986 -7.928 1.00 76.19 192 GLU A N 1
ATOM 1554 C CA . GLU A 1 192 ? 10.370 14.356 -8.404 1.00 76.19 192 GLU A CA 1
ATOM 1555 C C . GLU A 1 192 ? 11.551 14.928 -9.199 1.00 76.19 192 GLU A C 1
ATOM 1557 O O . GLU A 1 192 ? 11.347 15.803 -10.048 1.00 76.19 192 GLU A O 1
ATOM 1562 N N . THR A 1 193 ? 12.764 14.431 -8.959 1.00 72.69 193 THR A N 1
ATOM 1563 C CA . THR A 1 193 ? 14.011 14.960 -9.537 1.00 72.69 193 THR A CA 1
ATOM 1564 C C . THR A 1 193 ? 14.599 14.102 -10.657 1.00 72.69 193 THR A C 1
ATOM 1566 O O . THR A 1 193 ? 15.477 14.577 -11.376 1.00 72.69 193 THR A O 1
ATOM 1569 N N . ALA A 1 194 ? 14.109 12.874 -10.851 1.00 61.03 194 ALA A N 1
ATOM 1570 C CA . ALA A 1 194 ? 14.529 12.003 -11.944 1.00 61.03 194 ALA A CA 1
ATOM 1571 C C . ALA A 1 194 ? 14.109 12.578 -13.314 1.00 61.03 194 ALA A C 1
ATOM 1573 O O . ALA A 1 194 ? 12.928 12.571 -13.665 1.00 61.03 194 ALA A O 1
ATOM 1574 N N . GLU A 1 195 ? 15.077 13.084 -14.085 1.00 52.31 195 GLU A N 1
ATOM 1575 C CA . GLU A 1 195 ? 14.895 13.473 -15.497 1.00 52.31 195 GLU A CA 1
ATOM 1576 C C . GLU A 1 195 ? 14.600 12.257 -16.391 1.00 52.31 195 GLU A C 1
ATOM 1578 O O . GLU A 1 195 ? 15.147 11.147 -16.154 1.00 52.31 195 GLU A O 1
#